Protein AF-A0A9J7KU78-F1 (afdb_monomer_lite)

Sequence (216 aa):
MGDAEQRRSIEFKKCLNEIGKKLTEDQLLSLKFLCSDYIGRKRQEEIKSPLHLFQALEERDKLRYDNTGFLKEILQTEKREDLVKYIEDFESRLHLCTDSNPTQNSGTRLNARGSQRQPPVHQDARWREVFDLVENNLGRNWRQLARKLRLTETDIECISEDHSRKLREQGRQALILWSEKNEDATFQDLVTALRRCQLNDIADQLEKKIASWATQ

Foldseek 3Di:
DVPLQVVLQVLVLVLQVVLQVVDDPVLLVQLLVVCCVVQPPVQSVVPPGSSSVQVSCVVSVNDDSVHCPNVLVSCVVVVPVVSNVSSVVSNVVVPPDDDDDPDDDDDDDDDDDDDPPDDQPCVDPLNVVLLVLCLVQCQQLLLVLLVLLVHDPVNLVVLCVVVVPRSSVSSSVSVSVSSNVDVPDDLVSSLVSCVVSVVPVSSVVSVVSVVVVVVD

Radius of gyration: 22.88 Å; chains: 1; bounding box: 56×41×62 Å

Secondary structure (DSSP, 8-state):
-HHHHHHHHHHHHHHHHHHHHH--HHHHHHHHHHTTTTS-HHHHHH--SHHHHHHHHHTTTSSBTTB-HHHHHHHHHTT-HHHHHHHHHHHHHH-TT--------------------PPPGGGSHHHHHHHHHHHHHHGGGHHHHHHHTT--HHHHHHHHHHTTT-HHHHHHHHHHHHHHH-TT--HHHHHHHHHHTT-HHHHHHHHHHHHHHH--

Structure (mmCIF, N/CA/C/O backbone):
data_AF-A0A9J7KU78-F1
#
_entry.id   AF-A0A9J7KU78-F1
#
loop_
_atom_site.group_PDB
_atom_site.id
_atom_site.type_symbol
_atom_site.label_atom_id
_atom_site.label_alt_id
_atom_site.label_comp_id
_atom_site.label_asym_id
_atom_site.label_entity_id
_atom_site.label_seq_id
_atom_site.pdbx_PDB_ins_code
_atom_site.Cartn_x
_atom_site.Cartn_y
_atom_site.Cartn_z
_atom_site.occupancy
_atom_site.B_iso_or_equiv
_atom_site.auth_seq_id
_atom_site.auth_comp_id
_atom_site.auth_asym_id
_atom_site.auth_atom_id
_atom_site.pdbx_PDB_model_num
ATOM 1 N N . MET A 1 1 ? 4.285 -25.740 5.217 1.00 46.25 1 MET A N 1
ATOM 2 C CA . MET A 1 1 ? 3.946 -24.323 4.942 1.00 46.25 1 MET A CA 1
ATOM 3 C C . MET A 1 1 ? 3.263 -23.624 6.125 1.00 46.25 1 MET A C 1
ATOM 5 O O . MET A 1 1 ? 3.423 -22.419 6.224 1.00 46.25 1 MET A O 1
ATOM 9 N N . GLY A 1 2 ? 2.599 -24.329 7.056 1.00 53.91 2 GLY A N 1
ATOM 10 C CA . GLY A 1 2 ? 1.918 -23.694 8.203 1.00 53.91 2 GLY A CA 1
ATOM 11 C C . GLY A 1 2 ? 2.810 -23.207 9.360 1.00 53.91 2 GLY A C 1
ATOM 12 O O . GLY A 1 2 ? 2.405 -22.323 10.108 1.00 53.91 2 GLY A O 1
ATOM 13 N N . ASP A 1 3 ? 4.038 -23.717 9.509 1.00 58.09 3 ASP A N 1
ATOM 14 C CA . ASP A 1 3 ? 4.851 -23.443 10.710 1.00 58.09 3 ASP A CA 1
ATOM 15 C C . ASP A 1 3 ? 5.360 -21.997 10.806 1.00 58.09 3 ASP A C 1
ATOM 17 O O . ASP A 1 3 ? 5.508 -21.455 11.901 1.00 58.09 3 ASP A O 1
ATOM 21 N N . ALA A 1 4 ? 5.632 -21.353 9.668 1.00 65.50 4 ALA A N 1
ATOM 22 C CA . ALA A 1 4 ? 6.141 -19.982 9.637 1.00 65.50 4 ALA A CA 1
ATOM 23 C C . ALA A 1 4 ? 5.045 -18.958 9.962 1.00 65.50 4 ALA A C 1
ATOM 25 O O . ALA A 1 4 ? 5.279 -18.013 10.712 1.00 65.50 4 ALA A O 1
ATOM 26 N N . GLU A 1 5 ? 3.838 -19.164 9.439 1.00 67.88 5 GLU A N 1
ATOM 27 C CA . GLU A 1 5 ? 2.688 -18.296 9.693 1.00 67.88 5 GLU A CA 1
ATOM 28 C C . GLU A 1 5 ? 2.213 -18.412 11.143 1.00 67.88 5 GLU A C 1
ATOM 30 O O . GLU A 1 5 ? 2.020 -17.398 11.815 1.00 67.88 5 GLU A O 1
ATOM 35 N N . GLN A 1 6 ? 2.170 -19.639 11.676 1.00 73.81 6 GLN A N 1
ATOM 36 C CA . GLN A 1 6 ? 1.843 -19.875 13.078 1.00 73.81 6 GLN A CA 1
ATOM 37 C C . GLN A 1 6 ? 2.856 -19.205 14.020 1.00 73.81 6 GLN A C 1
ATOM 39 O O . GLN A 1 6 ? 2.462 -18.589 15.010 1.00 73.81 6 GLN A O 1
ATOM 44 N N . ARG A 1 7 ? 4.161 -19.260 13.706 1.00 76.81 7 ARG A N 1
ATOM 45 C CA . ARG A 1 7 ? 5.206 -18.565 14.481 1.00 76.81 7 ARG A CA 1
ATOM 46 C C . ARG A 1 7 ? 5.022 -17.047 14.467 1.00 76.81 7 ARG A C 1
ATOM 48 O O . ARG A 1 7 ? 5.121 -16.429 15.524 1.00 76.81 7 ARG A O 1
ATOM 55 N N . ARG A 1 8 ? 4.702 -16.456 13.310 1.00 77.25 8 ARG A N 1
ATOM 56 C CA . ARG A 1 8 ? 4.422 -15.013 13.197 1.00 77.25 8 ARG A CA 1
ATOM 57 C C . ARG A 1 8 ? 3.182 -14.606 13.991 1.00 77.25 8 ARG A C 1
ATOM 59 O O . ARG A 1 8 ? 3.228 -13.614 14.710 1.00 77.25 8 ARG A O 1
ATOM 66 N N . SER A 1 9 ? 2.113 -15.403 13.931 1.00 80.56 9 SER A N 1
ATOM 67 C CA . SER A 1 9 ? 0.901 -15.174 14.727 1.00 80.56 9 SER A CA 1
ATOM 68 C C . SER A 1 9 ? 1.184 -15.234 16.235 1.00 80.56 9 SER A C 1
ATOM 70 O O . SER A 1 9 ? 0.725 -14.374 16.983 1.00 80.56 9 SER A O 1
ATOM 72 N N . ILE A 1 10 ? 1.998 -16.193 16.694 1.00 82.88 10 ILE A N 1
ATOM 73 C CA . ILE A 1 10 ? 2.381 -16.310 18.111 1.00 82.88 10 ILE A CA 1
ATOM 74 C C . ILE A 1 10 ? 3.185 -15.090 18.574 1.00 82.88 10 ILE A C 1
ATOM 76 O O . ILE A 1 10 ? 2.893 -14.536 19.634 1.00 82.88 10 ILE A O 1
ATOM 80 N N . GLU A 1 11 ? 4.178 -14.656 17.797 1.00 82.81 11 GLU A N 1
ATOM 81 C CA . GLU A 1 11 ? 4.970 -13.467 18.128 1.00 82.81 11 GLU A CA 1
ATOM 82 C C . GLU A 1 11 ? 4.100 -12.200 18.142 1.00 82.81 11 GLU A C 1
ATOM 84 O O . GLU A 1 11 ? 4.208 -11.382 19.057 1.00 82.81 11 GLU A O 1
ATOM 89 N N . PHE A 1 12 ? 3.156 -12.073 17.205 1.00 84.06 12 PHE A N 1
ATOM 90 C CA . PHE A 1 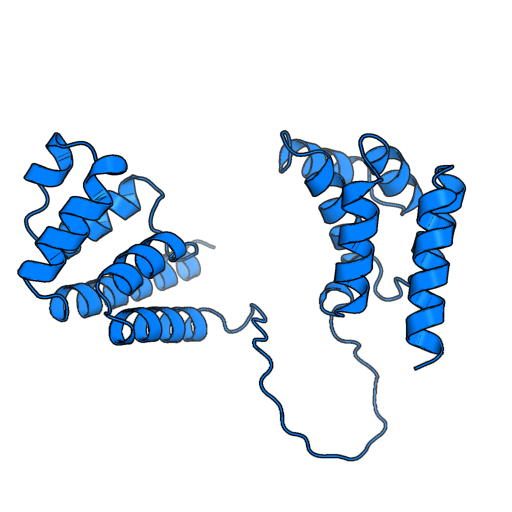12 ? 2.229 -10.942 17.173 1.00 84.06 12 PHE A CA 1
ATOM 91 C C . PHE A 1 12 ? 1.315 -10.923 18.402 1.00 84.06 12 PHE A C 1
ATOM 93 O O . PHE A 1 12 ? 1.150 -9.887 19.045 1.00 84.06 12 PHE A O 1
ATOM 100 N N . LYS A 1 13 ? 0.795 -12.086 18.811 1.00 84.94 13 LYS A N 1
ATOM 101 C CA . LYS A 1 13 ? -0.013 -12.218 20.032 1.00 84.94 13 LYS A CA 1
ATOM 102 C C . LYS A 1 13 ? 0.773 -11.873 21.296 1.00 84.94 13 LYS A C 1
ATOM 104 O O . LYS A 1 13 ? 0.206 -11.272 22.209 1.00 84.94 13 LYS A O 1
ATOM 109 N N . LYS A 1 14 ? 2.073 -12.184 21.352 1.00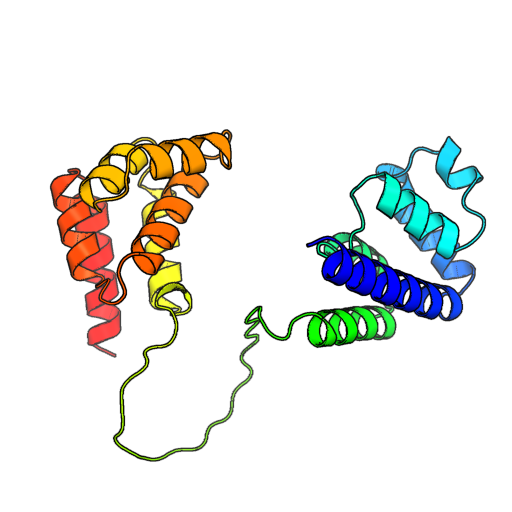 84.94 14 LYS A N 1
ATOM 110 C CA . LYS A 1 14 ? 2.950 -11.714 22.440 1.00 84.94 14 LYS A CA 1
ATOM 111 C C . LYS A 1 14 ? 3.087 -10.192 22.427 1.00 84.94 14 LYS A C 1
ATOM 113 O O . LYS A 1 14 ? 2.946 -9.577 23.479 1.00 84.94 14 LYS A O 1
ATOM 118 N N . CYS A 1 15 ? 3.298 -9.587 21.258 1.00 85.44 15 CYS A N 1
ATOM 119 C CA . CYS A 1 15 ? 3.384 -8.133 21.112 1.00 85.44 15 CYS A CA 1
ATOM 120 C C . CYS A 1 15 ? 2.104 -7.436 21.605 1.00 85.44 15 CYS A C 1
ATOM 122 O O . CYS A 1 15 ? 2.168 -6.547 22.454 1.00 85.44 15 CYS A O 1
ATOM 124 N N . LEU A 1 16 ? 0.930 -7.914 21.177 1.00 85.25 16 LEU A N 1
ATOM 125 C CA . LEU A 1 16 ? -0.368 -7.418 21.649 1.00 85.25 16 LEU A CA 1
ATOM 126 C C . LEU A 1 16 ? -0.537 -7.552 23.166 1.00 85.25 16 LEU A C 1
ATOM 128 O O . LEU A 1 16 ? -1.133 -6.683 23.800 1.00 85.25 16 LEU A O 1
ATOM 132 N N . ASN A 1 17 ? -0.002 -8.618 23.762 1.00 86.31 17 ASN A N 1
ATOM 133 C CA . ASN A 1 17 ? -0.046 -8.803 25.207 1.00 86.31 17 ASN A CA 1
ATOM 134 C C . ASN A 1 17 ? 0.783 -7.752 25.950 1.00 86.31 17 ASN A C 1
ATOM 136 O O . ASN A 1 17 ? 0.293 -7.144 26.901 1.00 86.31 17 ASN A O 1
ATOM 140 N N . GLU A 1 18 ? 1.993 -7.472 25.472 1.00 86.12 18 GLU A N 1
ATOM 141 C CA . GLU A 1 18 ? 2.851 -6.430 26.039 1.00 86.12 18 GLU A CA 1
ATOM 142 C C . GLU A 1 18 ? 2.242 -5.029 25.881 1.00 86.12 18 GLU A C 1
ATOM 144 O O . GLU A 1 18 ? 2.278 -4.227 26.814 1.00 86.12 18 GLU A O 1
ATOM 149 N N . ILE A 1 19 ? 1.598 -4.751 24.746 1.00 85.12 19 ILE A N 1
ATOM 150 C CA . ILE A 1 19 ? 0.843 -3.509 24.522 1.00 85.12 19 ILE A CA 1
ATOM 151 C C . ILE A 1 19 ? -0.335 -3.420 25.497 1.00 85.12 19 ILE A C 1
ATOM 153 O O . ILE A 1 19 ? -0.532 -2.391 26.141 1.00 85.12 19 ILE A O 1
ATOM 157 N N . GLY A 1 20 ? -1.080 -4.515 25.663 1.00 84.31 20 GLY A N 1
ATOM 158 C CA . GLY A 1 20 ? -2.195 -4.613 26.601 1.00 84.31 20 GLY A CA 1
ATOM 159 C C . GLY A 1 20 ? -1.793 -4.357 28.052 1.00 84.31 20 GLY A C 1
ATOM 160 O O . GLY A 1 20 ? -2.539 -3.706 28.772 1.00 84.31 20 GLY A O 1
ATOM 161 N N . LYS A 1 21 ? -0.603 -4.807 28.472 1.00 85.50 21 LYS A N 1
ATOM 162 C CA . LYS A 1 21 ? -0.050 -4.522 29.810 1.00 85.50 21 LYS A CA 1
ATOM 163 C C . LYS A 1 21 ? 0.361 -3.067 29.991 1.00 85.50 21 LYS A C 1
ATOM 165 O O . LYS A 1 21 ? 0.338 -2.560 31.107 1.00 85.50 21 LYS A O 1
ATOM 170 N N . LYS A 1 22 ? 0.797 -2.414 28.914 1.00 84.12 22 LYS A N 1
ATOM 171 C CA . LYS A 1 22 ? 1.188 -1.006 28.957 1.00 84.12 22 LYS A CA 1
ATOM 172 C C . LYS A 1 22 ? -0.030 -0.086 28.945 1.00 84.12 22 LYS A C 1
ATOM 174 O O . LYS A 1 22 ? 0.049 0.997 29.522 1.00 84.12 22 LYS A O 1
ATOM 179 N N . LEU A 1 23 ? -1.124 -0.474 28.292 1.00 84.12 23 LEU A N 1
ATOM 180 C CA . LEU A 1 23 ? -2.366 0.301 28.237 1.00 84.12 23 LEU A CA 1
ATOM 181 C C . LEU A 1 23 ? -2.971 0.494 29.634 1.00 84.12 23 LEU A C 1
ATOM 183 O O . LEU A 1 23 ? -3.076 -0.445 30.418 1.00 84.12 23 LEU A O 1
ATOM 187 N N . THR A 1 24 ? -3.377 1.727 29.933 1.00 82.25 24 THR A N 1
ATOM 188 C CA . THR A 1 24 ? -4.112 2.060 31.163 1.00 82.25 24 THR A CA 1
ATOM 189 C C . THR A 1 24 ? -5.618 1.880 30.965 1.00 82.25 24 THR A C 1
ATOM 191 O O . THR A 1 24 ? -6.105 1.852 29.834 1.00 82.25 24 THR A O 1
ATOM 194 N N . GLU A 1 25 ? -6.376 1.775 32.059 1.00 80.88 25 GLU A N 1
ATOM 195 C CA . GLU A 1 25 ? -7.838 1.619 32.005 1.00 80.88 25 GLU A CA 1
ATOM 196 C C . GLU A 1 25 ? -8.532 2.778 31.274 1.00 80.88 25 GLU A C 1
ATOM 198 O O . GLU A 1 25 ? -9.412 2.532 30.452 1.00 80.88 25 GLU A O 1
ATOM 203 N N . ASP A 1 26 ? -8.088 4.022 31.481 1.00 81.94 26 ASP A N 1
ATOM 204 C CA . ASP A 1 26 ? -8.632 5.187 30.768 1.00 81.94 26 ASP A CA 1
ATOM 205 C C . ASP A 1 26 ? -8.476 5.060 29.250 1.00 81.94 26 ASP A C 1
ATOM 207 O O . ASP A 1 26 ? -9.396 5.336 28.486 1.00 81.94 26 ASP A O 1
ATOM 211 N N . GLN A 1 27 ? -7.326 4.563 28.801 1.00 80.88 27 GLN A N 1
ATOM 212 C CA . GLN A 1 27 ? -7.062 4.383 27.378 1.00 80.88 27 GLN A CA 1
ATOM 213 C C . GLN A 1 27 ? -7.827 3.211 26.801 1.00 80.88 27 GLN A C 1
ATOM 215 O O . GLN A 1 27 ? -8.244 3.254 25.651 1.00 80.88 27 GLN A O 1
ATOM 220 N N . LEU A 1 28 ? -8.059 2.165 27.593 1.00 82.69 28 LEU A N 1
ATOM 221 C CA . LEU A 1 28 ? -8.967 1.103 27.193 1.00 82.69 28 LEU A CA 1
ATOM 222 C C . LEU A 1 28 ? -10.377 1.654 26.956 1.00 82.69 28 LEU A C 1
ATOM 224 O O . LEU A 1 28 ? -11.020 1.244 25.992 1.00 82.69 28 LEU A O 1
ATOM 228 N N . LEU A 1 29 ? -10.858 2.572 27.799 1.00 82.31 29 LEU A N 1
ATOM 229 C CA . LEU A 1 29 ? -12.165 3.209 27.618 1.00 82.31 29 LEU A CA 1
ATOM 230 C C . LEU A 1 29 ? -12.206 4.057 26.347 1.00 82.31 29 LEU A C 1
ATOM 232 O O . LEU A 1 29 ? -13.157 3.927 25.573 1.00 82.31 29 LEU A O 1
ATOM 236 N N . SER A 1 30 ? -11.172 4.853 26.086 1.00 83.56 30 SER A N 1
ATOM 237 C CA . SER A 1 30 ? -11.085 5.634 24.853 1.00 83.56 30 SER A CA 1
ATOM 238 C C . SER A 1 30 ? -10.979 4.746 23.611 1.00 83.56 30 SER A C 1
ATOM 240 O O . SER A 1 30 ? -11.731 4.927 22.657 1.00 83.56 30 SER A O 1
ATOM 242 N N . LEU A 1 31 ? -10.133 3.710 23.634 1.00 82.19 31 LEU A N 1
ATOM 243 C CA . LEU A 1 31 ? -10.020 2.732 22.548 1.00 82.19 31 LEU A CA 1
ATOM 244 C C . LEU A 1 31 ? -11.342 2.001 22.319 1.00 82.19 31 LEU A C 1
ATOM 246 O O . LEU A 1 31 ? -11.744 1.778 21.179 1.00 82.19 31 LEU A O 1
ATOM 250 N N . LYS A 1 32 ? -12.050 1.651 23.394 1.00 81.44 32 LYS A N 1
ATOM 251 C CA . LYS A 1 32 ? -13.391 1.071 23.329 1.00 81.44 32 LYS A CA 1
ATOM 252 C C . LYS A 1 32 ? -14.370 2.057 22.695 1.00 81.44 32 LYS A C 1
ATOM 254 O O . LYS A 1 32 ? -15.159 1.648 21.854 1.00 81.44 32 LYS A O 1
ATOM 259 N N . PHE A 1 33 ? -14.293 3.345 23.008 1.00 80.94 33 PHE A N 1
ATOM 260 C CA . PHE A 1 33 ? -15.124 4.357 22.361 1.00 80.94 33 PHE A CA 1
ATOM 261 C C . PHE A 1 33 ? -14.815 4.492 20.862 1.00 80.94 33 PHE A C 1
ATOM 263 O O . PHE A 1 33 ? -15.730 4.418 20.046 1.00 80.94 33 PHE A O 1
ATOM 270 N N . LEU A 1 34 ? -13.539 4.572 20.480 1.00 79.56 34 LEU A N 1
ATOM 271 C CA . LEU A 1 34 ? -13.103 4.628 19.077 1.00 79.56 34 LEU A CA 1
ATOM 272 C C . LEU A 1 34 ? -13.499 3.369 18.298 1.00 79.56 34 LEU A C 1
ATOM 274 O O . LEU A 1 34 ? -13.872 3.423 17.129 1.00 79.56 34 LEU A O 1
ATOM 278 N N . CYS A 1 35 ? -13.481 2.217 18.965 1.00 76.00 35 CYS A N 1
ATOM 279 C CA . CYS A 1 35 ? -13.924 0.967 18.377 1.00 76.00 35 CYS A CA 1
ATOM 280 C C . CYS A 1 35 ? -15.453 0.824 18.339 1.00 76.00 35 CYS A C 1
ATOM 282 O O . CYS A 1 35 ? -15.911 -0.201 17.851 1.00 76.00 35 CYS A O 1
ATOM 284 N N . SER A 1 36 ? -16.257 1.773 18.837 1.00 75.44 36 SER A N 1
ATOM 285 C CA . SER A 1 36 ? -17.725 1.624 18.907 1.00 75.44 36 SER A CA 1
ATOM 286 C C . SER A 1 36 ? -18.424 1.659 17.552 1.00 75.44 36 SER A C 1
ATOM 288 O O . SER A 1 36 ? -19.422 0.959 17.361 1.00 75.44 36 SER A O 1
ATOM 290 N N . ASP A 1 37 ? -17.843 2.362 16.581 1.00 73.25 37 ASP A N 1
ATOM 291 C CA . ASP A 1 37 ? -18.329 2.372 15.199 1.00 73.25 37 ASP A CA 1
ATOM 292 C C . ASP A 1 37 ? -18.009 1.061 14.459 1.00 73.25 37 ASP A C 1
ATOM 294 O O . ASP A 1 37 ? -18.710 0.668 13.525 1.00 73.25 37 ASP A O 1
ATOM 298 N N . TYR A 1 38 ? -16.977 0.337 14.904 1.00 69.38 38 TYR A N 1
ATOM 299 C CA . TYR A 1 38 ? -16.473 -0.872 14.243 1.00 69.38 38 TYR A CA 1
ATOM 300 C C . TYR A 1 38 ? -16.862 -2.170 14.957 1.00 69.38 38 TYR A C 1
ATOM 302 O O . TYR A 1 38 ? -17.074 -3.205 14.318 1.00 69.38 38 TYR A O 1
ATOM 310 N N . ILE A 1 39 ? -16.961 -2.136 16.285 1.00 72.62 39 ILE A N 1
ATOM 311 C CA . ILE A 1 39 ? -17.327 -3.232 17.176 1.00 72.62 39 ILE A CA 1
ATOM 312 C C . ILE A 1 39 ? -18.711 -2.913 17.731 1.00 72.62 39 ILE A C 1
ATOM 314 O O . ILE A 1 39 ? -18.893 -1.985 18.507 1.00 72.62 39 ILE A O 1
ATOM 318 N N . GLY A 1 40 ? -19.706 -3.713 17.349 1.00 72.25 40 GLY A N 1
ATOM 319 C CA . GLY A 1 40 ? -21.081 -3.499 17.801 1.00 72.25 40 GLY A CA 1
ATOM 320 C C . GLY A 1 40 ? -21.199 -3.582 19.329 1.00 72.25 40 GLY A C 1
ATOM 321 O O . GLY A 1 40 ? -20.532 -4.413 19.950 1.00 72.25 40 GLY A O 1
ATOM 322 N N . ARG A 1 41 ? -22.089 -2.769 19.918 1.00 70.44 41 ARG A N 1
ATOM 323 C CA . ARG A 1 41 ? -22.242 -2.572 21.379 1.00 70.44 41 ARG A CA 1
ATOM 324 C C . ARG A 1 41 ? -22.208 -3.861 22.212 1.00 70.44 41 ARG A C 1
ATOM 326 O O . ARG A 1 41 ? -21.506 -3.903 23.213 1.00 70.44 41 ARG A O 1
ATOM 333 N N . LYS A 1 42 ? -22.865 -4.935 21.750 1.00 74.06 42 LYS A N 1
ATOM 334 C CA . LYS A 1 42 ? -22.865 -6.254 22.420 1.00 74.06 42 LYS A CA 1
ATOM 335 C C . LYS A 1 42 ? -21.457 -6.804 22.680 1.00 74.06 42 LYS A C 1
ATOM 337 O O . LYS A 1 42 ? -21.165 -7.260 23.774 1.00 74.06 42 LYS A O 1
ATOM 342 N N . ARG A 1 43 ? -20.568 -6.731 21.687 1.00 72.00 43 ARG A N 1
ATOM 343 C CA . ARG A 1 43 ? -19.184 -7.210 21.827 1.00 72.00 43 ARG A CA 1
ATOM 344 C C . ARG A 1 43 ? -18.328 -6.273 22.662 1.00 72.00 43 ARG A C 1
ATOM 346 O O . ARG A 1 43 ? -17.416 -6.723 23.339 1.00 72.00 43 ARG A O 1
ATOM 353 N N . GLN A 1 44 ? -18.619 -4.977 22.637 1.00 73.56 44 GLN A N 1
ATOM 354 C CA . GLN A 1 44 ? -17.908 -4.019 23.478 1.00 73.56 44 GLN A CA 1
ATOM 355 C C . GLN A 1 44 ? -18.195 -4.231 24.957 1.00 73.56 44 GLN A C 1
ATOM 357 O O . GLN A 1 44 ? -17.288 -4.102 25.773 1.00 73.56 44 GLN A O 1
ATOM 362 N N . GLU A 1 45 ? -19.425 -4.583 25.318 1.00 75.88 45 GLU A N 1
ATOM 363 C CA . GLU A 1 45 ? -19.784 -4.919 26.700 1.00 75.88 45 GLU A CA 1
ATOM 364 C C . GLU A 1 45 ? -19.011 -6.144 27.220 1.00 75.88 45 GLU A C 1
ATOM 366 O O . GLU A 1 45 ? -18.617 -6.170 28.386 1.00 75.88 45 GLU A O 1
ATOM 371 N N . GLU A 1 46 ? -18.697 -7.106 26.348 1.00 77.25 46 GLU A N 1
ATOM 372 C CA . GLU A 1 46 ? -17.870 -8.281 26.670 1.00 77.25 46 GLU A CA 1
ATOM 373 C C . GLU A 1 46 ? -16.366 -7.953 26.791 1.00 77.25 46 GLU A C 1
ATOM 375 O O . GLU A 1 46 ? -15.610 -8.656 27.474 1.00 77.25 46 GLU A O 1
ATOM 380 N N . ILE A 1 47 ? -15.918 -6.851 26.181 1.00 78.69 47 ILE A N 1
ATOM 381 C CA . ILE A 1 47 ? -14.534 -6.378 26.261 1.00 78.69 47 ILE A CA 1
ATOM 382 C C . ILE A 1 47 ? -14.299 -5.703 27.621 1.00 78.69 47 ILE A C 1
ATOM 384 O O . ILE A 1 47 ? -14.640 -4.534 27.841 1.00 78.69 47 ILE A O 1
ATOM 388 N N . LYS A 1 48 ? -13.686 -6.475 28.527 1.00 76.81 48 LYS A N 1
ATOM 389 C CA . LYS A 1 48 ? -13.253 -6.068 29.878 1.00 76.81 48 LYS A CA 1
ATOM 390 C C . LYS A 1 48 ? -11.739 -5.874 30.011 1.00 76.81 48 LYS A C 1
ATOM 392 O O . LYS A 1 48 ? -11.271 -5.428 31.048 1.00 76.81 48 LYS A O 1
ATOM 397 N N . SER A 1 49 ? -10.974 -6.243 28.987 1.00 82.25 49 SER A N 1
ATOM 398 C CA . SER A 1 49 ? -9.511 -6.190 28.979 1.00 82.25 49 SER A CA 1
ATOM 399 C C . SER A 1 49 ? -9.020 -5.717 27.608 1.00 82.25 49 SER A C 1
ATOM 401 O O . SER A 1 49 ? -9.672 -6.044 26.609 1.00 82.25 49 SER A O 1
ATOM 403 N N . PRO A 1 50 ? -7.869 -5.020 27.513 1.00 81.38 50 PRO A N 1
ATOM 404 C CA . PRO A 1 50 ? -7.266 -4.660 26.228 1.00 81.38 50 PRO A CA 1
ATOM 405 C C . PRO A 1 50 ? -7.031 -5.879 25.330 1.00 81.38 50 PRO A C 1
ATOM 407 O O . PRO A 1 50 ? -7.205 -5.812 24.119 1.00 81.38 50 PRO A O 1
ATOM 410 N N . LEU A 1 51 ? -6.740 -7.035 25.931 1.00 83.19 51 LEU A N 1
ATOM 411 C CA . LEU A 1 51 ? -6.596 -8.300 25.212 1.00 83.19 51 LEU A CA 1
ATOM 412 C C . LEU A 1 51 ? -7.890 -8.726 24.512 1.00 83.19 51 LEU A C 1
ATOM 414 O O . LEU A 1 51 ? -7.859 -9.124 23.352 1.00 83.19 51 LEU A O 1
ATOM 418 N N . HIS A 1 52 ? -9.033 -8.606 25.196 1.00 83.38 52 HIS A N 1
ATOM 419 C CA . HIS A 1 52 ? -10.333 -8.922 24.601 1.00 83.38 52 HIS A CA 1
ATOM 420 C C . HIS A 1 52 ? -10.672 -7.958 23.462 1.00 83.38 52 HIS A C 1
ATOM 422 O O . HIS A 1 52 ? -11.305 -8.369 22.493 1.00 83.38 52 HIS A O 1
ATOM 428 N N . LEU A 1 53 ? -10.235 -6.695 23.555 1.00 83.75 53 LEU A N 1
ATOM 429 C CA . LEU A 1 53 ? -10.392 -5.732 22.467 1.00 83.75 53 LEU A CA 1
ATOM 430 C C . LEU A 1 53 ? -9.623 -6.200 21.229 1.00 83.75 53 LEU A C 1
ATOM 432 O O . LEU A 1 53 ? -10.203 -6.293 20.150 1.00 83.75 53 LEU A O 1
ATOM 436 N N . PHE A 1 54 ? -8.343 -6.539 21.389 1.00 84.25 54 PHE A N 1
ATOM 437 C CA . PHE A 1 54 ? -7.511 -7.003 20.280 1.00 84.25 54 PHE A CA 1
ATOM 438 C C . PHE A 1 54 ? -8.029 -8.303 19.675 1.00 84.25 54 PHE A C 1
ATOM 440 O O . PHE A 1 54 ? -8.094 -8.418 18.457 1.00 84.25 54 PHE A O 1
ATOM 447 N N . GLN A 1 55 ? -8.479 -9.244 20.504 1.00 81.69 55 GLN A N 1
ATOM 448 C CA . GLN A 1 55 ? -9.091 -10.477 20.023 1.00 81.69 55 GLN A CA 1
ATOM 449 C C . GLN A 1 55 ? -10.380 -10.203 19.232 1.00 81.69 55 GLN A C 1
ATOM 451 O O . GLN A 1 55 ? -10.587 -10.778 18.169 1.00 81.69 55 GLN A O 1
ATOM 456 N N . ALA A 1 56 ? -11.230 -9.282 19.695 1.00 82.44 56 ALA A N 1
ATOM 457 C CA . ALA A 1 56 ? -12.434 -8.900 18.961 1.00 82.44 56 ALA A CA 1
ATOM 458 C C . ALA A 1 56 ? -12.118 -8.221 17.618 1.00 82.44 56 ALA A C 1
ATOM 460 O O . ALA A 1 56 ? -12.882 -8.382 16.667 1.00 82.44 56 ALA A O 1
ATOM 461 N N . LEU A 1 57 ? -11.014 -7.473 17.532 1.00 82.81 57 LEU A N 1
ATOM 462 C CA . LEU A 1 57 ? -10.531 -6.893 16.278 1.00 82.81 57 LEU A CA 1
ATOM 463 C C . LEU A 1 57 ? -9.921 -7.953 15.346 1.00 82.81 57 LEU A C 1
ATOM 465 O O . LEU A 1 57 ? -10.122 -7.863 14.134 1.00 82.81 57 LEU A O 1
ATOM 469 N N . GLU A 1 58 ? -9.237 -8.961 15.901 1.00 80.00 58 GLU A N 1
ATOM 470 C CA . GLU A 1 58 ? -8.698 -10.113 15.160 1.00 80.00 58 GLU A CA 1
ATOM 471 C C . GLU A 1 58 ? -9.834 -10.927 14.531 1.00 80.00 58 GLU A C 1
ATOM 473 O O . GLU A 1 58 ? -9.838 -11.171 13.329 1.00 80.00 58 GLU A O 1
ATOM 478 N N . GLU A 1 59 ? -10.883 -11.231 15.297 1.00 79.75 59 GLU A N 1
ATOM 479 C CA . GLU A 1 59 ? -12.062 -11.959 14.805 1.00 79.75 59 GLU A CA 1
ATOM 480 C C . GLU A 1 59 ? -12.886 -11.182 13.759 1.00 79.75 59 GLU A C 1
ATOM 482 O O . GLU A 1 59 ? -13.709 -11.763 13.053 1.00 79.75 59 GLU A O 1
ATOM 487 N N . ARG A 1 60 ? -12.694 -9.862 13.664 1.00 74.12 60 ARG A N 1
ATOM 488 C CA . ARG A 1 60 ? -13.361 -8.976 12.694 1.00 74.12 60 ARG A CA 1
ATOM 489 C C . ARG A 1 60 ? -12.510 -8.706 11.448 1.00 74.12 60 ARG A C 1
ATOM 491 O O . ARG A 1 60 ? -12.921 -7.877 10.637 1.00 74.12 60 ARG A O 1
ATOM 498 N N . ASP A 1 61 ? -11.334 -9.326 11.321 1.00 71.19 61 ASP A N 1
ATOM 499 C CA . ASP A 1 61 ? -10.345 -9.043 10.268 1.00 71.19 61 ASP A CA 1
ATOM 500 C C . ASP A 1 61 ? -9.899 -7.578 10.189 1.00 71.19 61 ASP A C 1
ATOM 502 O O . ASP A 1 61 ? -9.410 -7.096 9.166 1.00 71.19 61 ASP A O 1
ATOM 506 N N . LYS A 1 62 ? -10.052 -6.846 11.295 1.00 73.50 62 LYS A N 1
ATOM 507 C CA . LYS A 1 62 ? -9.555 -5.473 11.434 1.00 73.50 62 LYS A CA 1
ATOM 508 C C . LYS A 1 62 ? -8.162 -5.419 12.039 1.00 73.50 62 LYS A C 1
ATOM 510 O O . LYS A 1 62 ? -7.515 -4.381 11.958 1.00 73.50 62 LYS A O 1
ATOM 515 N N . LEU A 1 63 ? -7.713 -6.524 12.622 1.00 78.38 63 LEU A N 1
ATOM 516 C CA . LEU A 1 63 ? -6.393 -6.664 13.201 1.00 78.38 63 LEU A CA 1
ATOM 517 C C . LEU A 1 63 ? -5.789 -7.998 12.783 1.00 78.38 63 LEU A C 1
ATOM 519 O O . LEU A 1 63 ? -6.314 -9.050 13.130 1.00 78.38 63 LEU A O 1
ATOM 523 N N . ARG A 1 64 ? -4.665 -7.966 12.077 1.00 72.56 64 ARG A N 1
ATOM 524 C CA . ARG A 1 64 ? -3.875 -9.165 11.778 1.00 72.56 64 ARG A CA 1
ATOM 525 C C . ARG A 1 64 ? -2.387 -8.854 11.848 1.00 72.56 64 ARG A C 1
ATOM 527 O O . ARG A 1 64 ? -1.988 -7.694 11.907 1.00 72.56 64 ARG A O 1
ATOM 534 N N . TYR A 1 65 ? -1.571 -9.905 11.821 1.00 72.75 65 TYR A N 1
ATOM 535 C CA . TYR A 1 65 ? -0.112 -9.783 11.807 1.00 72.75 65 TYR A CA 1
ATOM 536 C C . TYR A 1 65 ? 0.417 -9.057 10.556 1.00 72.75 65 TYR A C 1
ATOM 538 O O . TYR A 1 65 ? 1.509 -8.504 10.597 1.00 72.75 65 TYR A O 1
ATOM 546 N N . ASP A 1 66 ? -0.332 -9.083 9.452 1.00 68.62 66 ASP A N 1
ATOM 547 C CA . ASP A 1 66 ? -0.043 -8.412 8.179 1.00 68.62 66 ASP A CA 1
ATOM 548 C C . ASP A 1 66 ? -0.759 -7.059 8.042 1.00 68.62 66 ASP A C 1
ATOM 550 O O . ASP A 1 66 ? -0.459 -6.281 7.140 1.00 68.62 66 ASP A O 1
ATOM 554 N N . ASN A 1 67 ? -1.693 -6.757 8.948 1.00 73.25 67 ASN A N 1
ATOM 555 C CA . ASN A 1 67 ? -2.458 -5.522 8.941 1.00 73.25 67 ASN A CA 1
ATOM 556 C C . ASN A 1 67 ? -2.681 -5.000 10.366 1.00 73.25 67 ASN A C 1
ATOM 558 O O . ASN A 1 67 ? -3.703 -5.267 11.008 1.00 73.25 67 ASN A O 1
ATOM 562 N N . THR A 1 68 ? -1.718 -4.207 10.840 1.00 80.62 68 THR A N 1
ATOM 563 C CA . THR A 1 68 ? -1.803 -3.480 12.116 1.00 80.62 68 THR A CA 1
ATOM 564 C C . THR A 1 68 ? -2.223 -2.017 11.938 1.00 80.62 68 THR A C 1
ATOM 566 O O . THR A 1 68 ? -2.278 -1.274 12.918 1.00 80.62 68 THR A O 1
ATOM 569 N N . GLY A 1 69 ? -2.535 -1.581 10.710 1.00 79.12 69 GLY A N 1
ATOM 570 C CA . GLY A 1 69 ? -2.809 -0.173 10.396 1.00 79.12 69 GLY A CA 1
ATOM 571 C C . GLY A 1 69 ? -3.912 0.423 11.270 1.00 79.12 69 GLY A C 1
ATOM 572 O O . GLY A 1 69 ? -3.737 1.496 11.839 1.00 79.12 69 GLY A O 1
ATOM 573 N N . PHE A 1 70 ? -4.989 -0.337 11.477 1.00 82.50 70 PHE A N 1
ATOM 574 C CA . PHE A 1 70 ? -6.088 0.069 12.351 1.00 82.50 70 PHE A CA 1
ATOM 575 C C . PHE A 1 70 ? -5.656 0.218 13.819 1.00 82.50 70 PHE A C 1
ATOM 577 O O . PHE A 1 70 ? -6.039 1.175 14.486 1.00 82.50 70 PHE A O 1
ATOM 584 N N . LEU A 1 71 ? -4.819 -0.696 14.326 1.00 83.38 71 LEU A N 1
ATOM 585 C CA . LEU A 1 71 ? -4.288 -0.608 15.690 1.00 83.38 71 LEU A CA 1
ATOM 586 C C . LEU A 1 71 ? -3.377 0.608 15.865 1.00 83.38 71 LEU A C 1
ATOM 588 O O . LEU A 1 71 ? -3.425 1.268 16.900 1.00 83.38 71 LEU A O 1
ATOM 592 N N . LYS A 1 72 ? -2.566 0.925 14.853 1.00 83.12 72 LYS A N 1
ATOM 593 C CA . LYS A 1 72 ? -1.717 2.119 14.869 1.00 83.12 72 LYS A CA 1
ATOM 594 C C . LYS A 1 72 ? -2.558 3.392 14.902 1.00 83.12 72 LYS A C 1
ATOM 596 O O . LYS A 1 72 ? -2.272 4.259 15.717 1.00 83.12 72 LYS A O 1
ATOM 601 N N . GLU A 1 73 ? -3.624 3.475 14.113 1.00 82.81 73 GLU A N 1
ATOM 602 C CA . GLU A 1 73 ? -4.526 4.635 14.082 1.00 82.81 73 GLU A CA 1
ATOM 603 C C . GLU A 1 73 ? -5.204 4.891 15.442 1.00 82.81 73 GLU A C 1
ATOM 605 O O . GLU A 1 73 ? -5.177 6.012 15.965 1.00 82.81 73 GLU A O 1
ATOM 610 N N . ILE A 1 74 ? -5.742 3.844 16.078 1.00 82.12 74 ILE A N 1
ATOM 611 C CA . ILE A 1 74 ? -6.377 3.989 17.398 1.00 82.12 74 ILE A CA 1
ATOM 612 C C . ILE A 1 74 ? -5.350 4.314 18.498 1.00 82.12 74 ILE A C 1
ATOM 614 O O . ILE A 1 74 ? -5.639 5.114 19.384 1.00 82.12 74 ILE A O 1
ATOM 618 N N . LEU A 1 75 ? -4.125 3.773 18.429 1.00 83.19 75 LEU A N 1
ATOM 619 C CA . LEU A 1 75 ? -3.058 4.084 19.393 1.00 83.19 75 LEU A CA 1
ATOM 620 C C . LEU A 1 75 ? -2.456 5.484 19.198 1.00 83.19 75 LEU A C 1
ATOM 622 O O . LEU A 1 75 ? -2.098 6.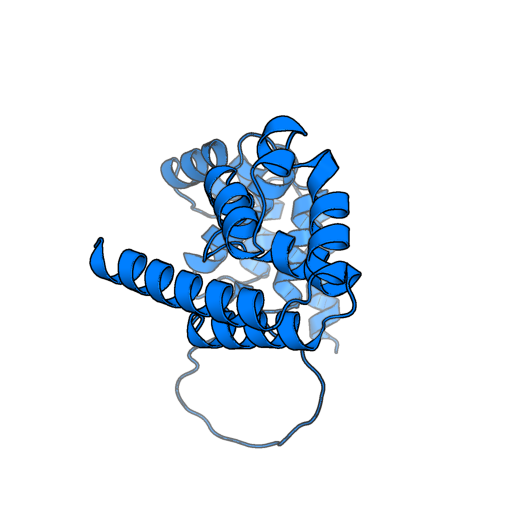138 20.180 1.00 83.19 75 LEU A O 1
ATOM 626 N N . GLN A 1 76 ? -2.369 5.962 17.953 1.00 81.25 76 GLN A N 1
ATOM 627 C CA . GLN A 1 76 ? -1.984 7.339 17.632 1.00 81.25 76 GLN A CA 1
ATOM 628 C C . GLN A 1 76 ? -3.006 8.334 18.188 1.00 81.25 76 GLN A C 1
ATOM 630 O O . GLN A 1 76 ? -2.622 9.366 18.738 1.00 81.25 76 GLN A O 1
ATOM 635 N N . THR A 1 77 ? -4.296 7.997 18.117 1.00 79.12 77 THR A N 1
ATOM 636 C CA . THR A 1 77 ? -5.377 8.824 18.677 1.00 79.12 77 THR A CA 1
ATOM 637 C C . THR A 1 77 ? -5.249 8.975 20.198 1.00 79.12 77 THR A C 1
ATOM 639 O O . THR A 1 77 ? -5.393 10.077 20.724 1.00 79.12 77 THR A O 1
ATOM 642 N N . GLU A 1 78 ? -4.844 7.910 20.897 1.00 77.81 78 GLU A N 1
ATOM 643 C CA . GLU A 1 78 ? -4.553 7.925 22.341 1.00 77.81 78 GLU A CA 1
ATOM 644 C C . GLU A 1 78 ? -3.214 8.584 22.718 1.00 77.81 78 GLU A C 1
ATOM 646 O O . GLU A 1 78 ? -2.798 8.536 23.881 1.00 77.81 78 GLU A O 1
ATOM 651 N N . LYS A 1 79 ? -2.512 9.189 21.749 1.00 70.38 79 LYS A N 1
ATOM 652 C CA . LYS A 1 79 ? -1.183 9.809 21.905 1.00 70.38 79 LYS A CA 1
ATOM 653 C C . LYS A 1 79 ? -0.113 8.862 22.460 1.00 70.38 79 LYS A C 1
ATOM 655 O O . LYS A 1 79 ? 0.874 9.306 23.047 1.00 70.38 79 LYS A O 1
ATOM 660 N N . ARG A 1 80 ? -0.278 7.552 22.265 1.00 71.38 80 ARG A N 1
ATOM 661 C CA . ARG A 1 80 ? 0.687 6.523 22.678 1.00 71.38 80 ARG A CA 1
ATOM 662 C C . ARG A 1 80 ? 1.594 6.133 21.524 1.00 71.38 80 ARG A C 1
ATOM 664 O O . ARG A 1 80 ? 1.610 4.996 21.052 1.00 71.38 80 ARG A O 1
ATOM 671 N N . GLU A 1 81 ? 2.374 7.109 21.073 1.00 74.69 81 GLU A N 1
ATOM 672 C CA . GLU A 1 81 ? 3.396 6.903 20.044 1.00 74.69 81 GLU A CA 1
ATOM 673 C C . GLU A 1 81 ? 4.456 5.877 20.473 1.00 74.69 81 GLU A C 1
ATOM 675 O O . GLU A 1 81 ? 5.075 5.236 19.631 1.00 74.69 81 GLU A O 1
ATOM 680 N N . ASP A 1 82 ? 4.651 5.681 21.779 1.00 81.50 82 ASP A N 1
ATOM 681 C CA . ASP A 1 82 ? 5.519 4.647 22.343 1.00 81.50 82 ASP A CA 1
ATOM 682 C C . ASP A 1 82 ? 5.044 3.230 21.987 1.00 81.50 82 ASP A C 1
ATOM 684 O O . ASP A 1 82 ? 5.859 2.371 21.645 1.00 81.50 82 ASP A O 1
ATOM 688 N N . LEU A 1 83 ? 3.730 2.988 22.021 1.00 82.62 83 LEU A N 1
ATOM 689 C CA . LEU A 1 83 ? 3.132 1.706 21.639 1.00 82.62 83 LEU A CA 1
ATOM 690 C C . LEU A 1 83 ? 3.099 1.527 20.125 1.00 82.62 83 LEU A C 1
ATOM 692 O O . LEU A 1 83 ? 3.348 0.426 19.642 1.00 82.62 83 LEU A O 1
ATOM 696 N N . VAL A 1 84 ? 2.856 2.606 19.379 1.00 82.50 84 VAL A N 1
ATOM 697 C CA . VAL A 1 84 ? 2.932 2.598 17.910 1.00 82.50 84 VAL A CA 1
ATOM 698 C C . VAL A 1 84 ? 4.343 2.225 17.460 1.00 82.50 84 VAL A C 1
ATOM 700 O O . VAL A 1 84 ? 4.497 1.281 16.693 1.00 82.50 84 VAL A O 1
ATOM 703 N N . LYS A 1 85 ? 5.377 2.867 18.019 1.00 82.06 85 LYS A N 1
ATOM 704 C CA . LYS A 1 85 ? 6.784 2.523 17.753 1.00 82.06 85 LYS A CA 1
ATOM 705 C C . LYS A 1 85 ? 7.114 1.087 18.139 1.00 82.06 85 LYS A C 1
ATOM 707 O O . LYS A 1 85 ? 7.898 0.438 17.460 1.00 82.06 85 LYS A O 1
ATOM 712 N N . TYR A 1 86 ? 6.522 0.571 19.218 1.00 84.38 86 TYR A N 1
ATOM 713 C CA . TYR A 1 86 ? 6.706 -0.825 19.613 1.00 84.38 86 TYR A CA 1
ATOM 714 C C . TYR A 1 86 ? 6.116 -1.797 18.580 1.00 84.38 86 TYR A C 1
ATOM 716 O O . TYR A 1 86 ? 6.738 -2.814 18.279 1.00 84.38 86 TYR A O 1
ATOM 724 N N . ILE A 1 87 ? 4.954 -1.466 18.005 1.00 81.94 87 ILE A N 1
ATOM 725 C CA . ILE A 1 87 ? 4.366 -2.219 16.890 1.00 81.94 87 ILE A CA 1
ATOM 726 C C . ILE A 1 87 ? 5.240 -2.097 15.646 1.00 81.94 87 ILE A C 1
ATOM 728 O O . ILE A 1 87 ? 5.519 -3.115 15.036 1.00 81.94 87 ILE A O 1
ATOM 732 N N . GLU A 1 88 ? 5.703 -0.902 15.282 1.00 80.12 88 GLU A N 1
ATOM 733 C CA . GLU A 1 88 ? 6.557 -0.689 14.103 1.00 80.12 88 GLU A CA 1
ATOM 734 C C . GLU A 1 88 ? 7.894 -1.426 14.212 1.00 80.12 88 GLU A C 1
ATOM 736 O O . GLU A 1 88 ? 8.358 -2.021 13.244 1.00 80.12 88 GLU A O 1
ATOM 741 N N . ASP A 1 89 ? 8.510 -1.435 15.392 1.00 82.88 89 ASP A N 1
ATOM 742 C CA . ASP A 1 89 ? 9.740 -2.179 15.657 1.00 82.88 89 ASP A CA 1
ATOM 743 C C . ASP A 1 89 ? 9.493 -3.697 15.636 1.00 82.88 89 ASP A C 1
ATOM 745 O O . ASP A 1 89 ? 10.324 -4.472 15.161 1.00 82.88 89 ASP A O 1
ATOM 749 N N . PHE A 1 90 ? 8.322 -4.141 16.097 1.00 79.56 90 PHE A N 1
ATOM 750 C CA . PHE A 1 90 ? 7.890 -5.530 15.974 1.00 79.56 90 PHE A CA 1
ATOM 751 C C . PHE A 1 90 ? 7.609 -5.924 14.514 1.00 79.56 90 PHE A C 1
ATOM 753 O O . PHE A 1 90 ? 8.076 -6.969 14.062 1.00 79.56 90 PHE A O 1
ATOM 760 N N . GLU A 1 91 ? 6.907 -5.078 13.758 1.00 74.69 91 GLU A N 1
ATOM 761 C CA . GLU A 1 91 ? 6.688 -5.231 12.320 1.00 74.69 91 GLU A CA 1
ATOM 762 C C . GLU A 1 91 ? 8.026 -5.284 11.597 1.00 74.69 91 GLU A C 1
ATOM 764 O O . GLU A 1 91 ? 8.231 -6.209 10.831 1.00 74.69 91 GLU A O 1
ATOM 769 N N . SER A 1 92 ? 8.964 -4.386 11.906 1.00 74.25 92 SER A N 1
ATOM 770 C CA . SER A 1 92 ? 10.316 -4.354 11.332 1.00 74.25 92 SER A CA 1
ATOM 771 C C . SER A 1 92 ? 11.104 -5.629 11.640 1.00 74.25 92 SER A C 1
ATOM 773 O O . SER A 1 92 ? 11.786 -6.166 10.770 1.00 74.25 92 SER A O 1
ATOM 775 N N . ARG A 1 93 ? 10.970 -6.172 12.859 1.00 71.00 93 ARG A N 1
ATOM 776 C CA . ARG A 1 93 ? 11.558 -7.467 13.244 1.00 71.00 93 ARG A CA 1
ATOM 777 C C . ARG A 1 93 ? 10.927 -8.653 12.513 1.00 71.00 93 ARG A C 1
ATOM 779 O O . ARG A 1 93 ? 11.604 -9.657 12.299 1.00 71.00 93 ARG A O 1
ATOM 786 N N . LEU A 1 94 ? 9.660 -8.546 12.117 1.00 65.44 94 LEU A N 1
ATOM 787 C CA . LEU A 1 94 ? 8.995 -9.514 11.243 1.00 65.44 94 LEU A CA 1
ATOM 788 C C . LEU A 1 94 ? 9.273 -9.264 9.745 1.00 65.44 94 LEU A C 1
ATOM 790 O O . LEU A 1 94 ? 9.224 -10.215 8.965 1.00 65.44 94 LEU A O 1
ATOM 794 N N . HIS A 1 95 ? 9.595 -8.025 9.357 1.00 55.56 95 HIS A N 1
ATOM 795 C CA . HIS A 1 95 ? 9.784 -7.526 7.989 1.00 55.56 95 HIS A CA 1
ATOM 796 C C . HIS A 1 95 ? 11.255 -7.363 7.573 1.00 55.56 95 HIS A C 1
ATOM 798 O O . HIS A 1 95 ? 11.650 -6.351 7.002 1.00 55.56 95 HIS A O 1
ATOM 804 N N . LEU A 1 96 ? 12.058 -8.425 7.657 1.00 46.16 96 LEU A N 1
ATOM 805 C CA . LEU A 1 96 ? 13.319 -8.511 6.891 1.00 46.16 96 LEU A CA 1
ATOM 806 C C . LEU A 1 96 ? 13.134 -8.477 5.349 1.00 46.16 96 LEU A C 1
ATOM 808 O O . LEU A 1 96 ? 14.088 -8.724 4.616 1.00 46.16 96 LEU A O 1
ATOM 812 N N . CYS A 1 97 ? 11.938 -8.161 4.841 1.00 38.69 97 CYS A N 1
ATOM 813 C CA . CYS A 1 97 ? 11.668 -7.924 3.426 1.00 38.69 97 CYS A CA 1
ATOM 814 C C . CYS A 1 97 ? 10.305 -7.239 3.186 1.00 38.69 97 CYS A C 1
ATOM 816 O O . CYS A 1 97 ? 9.423 -7.820 2.569 1.00 38.69 97 CYS A O 1
ATOM 818 N N . THR A 1 98 ? 10.129 -5.992 3.628 1.00 35.56 98 THR A N 1
ATOM 819 C CA . THR A 1 98 ? 9.365 -5.005 2.836 1.00 35.56 98 THR A CA 1
ATOM 820 C C . THR A 1 98 ? 10.041 -3.658 2.997 1.00 35.56 98 THR A C 1
ATOM 822 O O . THR A 1 98 ? 10.009 -3.066 4.078 1.00 35.56 98 THR A O 1
ATOM 825 N N . ASP A 1 99 ? 10.668 -3.192 1.926 1.00 32.59 99 ASP A N 1
ATOM 826 C CA . ASP A 1 99 ? 11.291 -1.880 1.839 1.00 32.59 99 ASP A CA 1
ATOM 827 C C . ASP A 1 99 ? 10.265 -0.775 2.126 1.00 32.59 99 ASP A C 1
ATOM 829 O O . ASP A 1 99 ? 9.537 -0.310 1.251 1.00 32.59 99 ASP A O 1
ATOM 833 N N . SER A 1 100 ? 10.216 -0.328 3.378 1.00 43.50 100 SER A N 1
ATOM 834 C CA . SER A 1 100 ? 9.784 1.027 3.690 1.00 43.50 100 SER A CA 1
ATOM 835 C C . SER A 1 100 ? 11.008 1.914 3.562 1.00 43.50 100 SER A C 1
ATOM 837 O O . SER A 1 100 ? 11.979 1.730 4.291 1.00 43.50 100 SER A O 1
ATOM 839 N N . ASN A 1 101 ? 10.967 2.907 2.679 1.00 37.50 101 ASN A N 1
ATOM 840 C CA . ASN A 1 101 ? 11.920 4.004 2.750 1.00 37.50 101 ASN A CA 1
ATOM 841 C C . ASN A 1 101 ? 11.189 5.306 3.111 1.00 37.50 101 ASN A C 1
ATOM 843 O O . ASN A 1 101 ? 10.624 5.954 2.228 1.00 37.50 101 ASN A O 1
ATOM 847 N N . PRO A 1 102 ? 11.197 5.718 4.393 1.00 43.31 102 PRO A N 1
ATOM 848 C CA . PRO A 1 102 ? 11.108 7.114 4.779 1.00 43.31 102 PRO A CA 1
ATOM 849 C C . PRO A 1 102 ? 12.526 7.700 4.747 1.00 43.31 102 PRO A C 1
ATOM 851 O O . PRO A 1 102 ? 13.306 7.558 5.687 1.00 43.31 102 PRO A O 1
ATOM 854 N N . THR A 1 103 ? 12.900 8.337 3.639 1.00 40.97 103 THR A N 1
ATOM 855 C CA . THR A 1 103 ? 14.262 8.857 3.460 1.00 40.97 103 THR A CA 1
ATOM 856 C C . THR A 1 103 ? 14.387 10.242 4.097 1.00 40.97 103 THR A C 1
ATOM 858 O O . THR A 1 103 ? 13.977 11.251 3.525 1.00 40.97 103 THR A O 1
ATOM 861 N N . GLN A 1 104 ? 14.981 10.293 5.290 1.00 37.56 104 GLN A N 1
ATOM 862 C CA . GLN A 1 104 ? 15.685 11.472 5.793 1.00 37.56 104 GLN A CA 1
ATOM 863 C C . GLN A 1 104 ? 17.174 11.335 5.435 1.00 37.56 104 GLN A C 1
ATOM 865 O O . GLN A 1 104 ? 17.806 10.302 5.625 1.00 37.56 104 GLN A O 1
ATOM 870 N N . ASN A 1 105 ? 17.671 12.418 4.855 1.00 45.12 105 ASN A N 1
ATOM 871 C CA . ASN A 1 105 ? 18.993 12.711 4.313 1.00 45.12 105 ASN A CA 1
ATOM 872 C C . ASN A 1 105 ? 20.200 12.323 5.201 1.00 45.12 105 ASN A C 1
ATOM 874 O O . ASN A 1 105 ? 20.194 12.630 6.391 1.00 45.12 105 ASN A O 1
ATOM 878 N N . SER A 1 106 ? 21.291 11.816 4.604 1.00 44.78 106 SER A N 1
ATOM 879 C CA . SER A 1 106 ? 22.639 12.447 4.601 1.00 44.78 106 SER A CA 1
ATOM 880 C C . SER A 1 106 ? 23.724 11.466 4.144 1.00 44.78 106 SER A C 1
ATOM 882 O O . SER A 1 106 ? 23.785 10.322 4.581 1.00 44.78 106 SER A O 1
ATOM 884 N N . GLY A 1 107 ? 24.554 11.926 3.206 1.00 42.88 107 GLY A N 1
ATOM 885 C CA . GLY A 1 107 ? 25.340 11.082 2.313 1.00 42.88 107 GLY A CA 1
ATOM 886 C C . GLY A 1 107 ? 26.639 10.484 2.847 1.00 42.88 107 GLY A C 1
ATOM 887 O O . GLY A 1 107 ? 27.159 10.852 3.890 1.00 42.88 107 GLY A O 1
ATOM 888 N N . THR A 1 108 ? 27.227 9.616 2.027 1.00 37.50 108 THR A N 1
ATOM 889 C CA . THR A 1 108 ? 28.678 9.451 1.884 1.00 37.50 108 THR A CA 1
ATOM 890 C C . THR A 1 108 ? 28.958 8.939 0.470 1.00 37.50 108 THR A C 1
ATOM 892 O O . THR A 1 108 ? 28.210 8.138 -0.086 1.00 37.50 108 THR A O 1
ATOM 895 N N . ARG A 1 109 ? 30.003 9.493 -0.140 1.00 41.84 109 ARG A N 1
ATOM 896 C CA . ARG A 1 109 ? 30.446 9.252 -1.511 1.00 41.84 109 ARG A CA 1
ATOM 897 C C . ARG A 1 109 ? 31.323 7.981 -1.621 1.00 41.84 109 ARG A C 1
ATOM 899 O O . ARG A 1 109 ? 31.998 7.622 -0.665 1.00 41.84 109 ARG A O 1
ATOM 906 N N . LEU A 1 110 ? 31.461 7.522 -2.874 1.00 39.72 110 LEU A N 1
ATOM 907 C CA . LEU A 1 110 ? 32.620 6.876 -3.535 1.00 39.72 110 LEU A CA 1
ATOM 908 C C . LEU A 1 110 ? 32.675 5.331 -3.656 1.00 39.72 110 LEU A 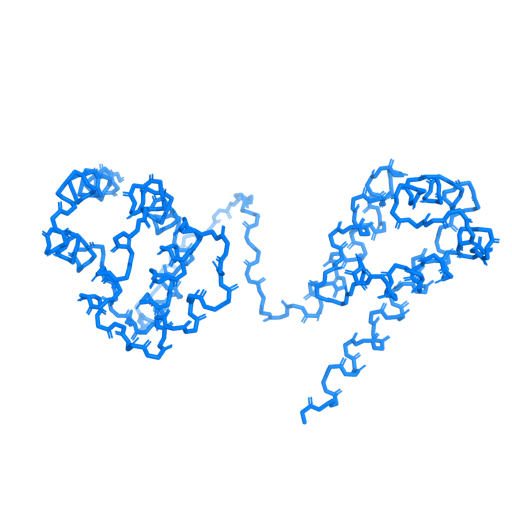C 1
ATOM 910 O O . LEU A 1 110 ? 32.953 4.618 -2.703 1.00 39.72 110 LEU A O 1
ATOM 914 N N . ASN A 1 111 ? 32.624 4.916 -4.932 1.00 48.94 111 ASN A N 1
ATOM 915 C CA . ASN A 1 111 ? 33.434 3.898 -5.628 1.00 48.94 111 ASN A CA 1
ATOM 916 C C . ASN A 1 111 ? 33.263 2.403 -5.289 1.00 48.94 111 ASN A C 1
ATOM 918 O O . ASN A 1 111 ? 33.757 1.934 -4.276 1.00 48.94 111 ASN A O 1
ATOM 922 N N . ALA A 1 112 ? 32.800 1.608 -6.264 1.00 36.50 112 ALA A N 1
ATOM 923 C CA . ALA A 1 112 ? 33.675 0.787 -7.123 1.00 36.50 112 ALA A CA 1
ATOM 924 C C . ALA A 1 112 ? 32.868 -0.191 -8.004 1.00 36.50 112 ALA A C 1
ATOM 926 O O . ALA A 1 112 ? 31.885 -0.787 -7.583 1.00 36.50 112 ALA A O 1
ATOM 927 N N . ARG A 1 113 ? 33.337 -0.342 -9.248 1.00 46.56 113 ARG A N 1
ATOM 928 C CA . ARG A 1 113 ? 32.928 -1.313 -10.277 1.00 46.56 113 ARG A CA 1
ATOM 929 C C . ARG A 1 113 ? 32.722 -2.734 -9.728 1.00 46.56 113 ARG A C 1
ATOM 931 O O . ARG A 1 113 ? 33.649 -3.304 -9.164 1.00 46.56 113 ARG A O 1
ATOM 938 N N . GLY A 1 114 ? 31.585 -3.344 -10.058 1.00 38.03 114 GLY A N 1
ATOM 939 C CA . GLY A 1 114 ? 31.375 -4.790 -9.951 1.00 38.03 114 GLY A CA 1
ATOM 940 C C . GLY A 1 114 ? 29.893 -5.146 -10.021 1.00 38.03 114 GLY A C 1
ATOM 941 O O . GLY A 1 114 ? 29.136 -4.693 -9.178 1.00 38.03 114 GLY A O 1
ATOM 942 N N . SER A 1 115 ? 29.503 -5.922 -11.039 1.00 46.12 115 SER A N 1
ATOM 943 C CA . SER A 1 115 ? 28.195 -6.578 -11.220 1.00 46.12 115 SER A CA 1
ATOM 944 C C . SER A 1 115 ? 26.973 -5.783 -10.763 1.00 46.12 115 SER A C 1
ATOM 946 O O . SER A 1 115 ? 26.528 -5.885 -9.622 1.00 46.12 115 SER A O 1
ATOM 948 N N . GLN A 1 116 ? 26.390 -5.033 -11.692 1.00 38.38 116 GLN A N 1
ATOM 949 C CA . GLN A 1 116 ? 25.198 -4.228 -11.461 1.00 38.38 116 GLN A CA 1
ATOM 950 C C . GLN A 1 116 ? 23.964 -5.133 -11.310 1.00 38.38 116 GLN A C 1
ATOM 952 O O . GLN A 1 116 ? 23.173 -5.282 -12.231 1.00 38.38 116 GLN A O 1
ATOM 957 N N . ARG A 1 117 ? 23.808 -5.756 -10.135 1.00 40.88 117 ARG A N 1
ATOM 958 C CA . ARG A 1 117 ? 22.500 -6.189 -9.640 1.00 40.88 117 ARG A CA 1
ATOM 959 C C . ARG A 1 117 ? 21.691 -4.916 -9.435 1.00 40.88 117 ARG A C 1
ATOM 961 O O . ARG A 1 117 ? 21.900 -4.207 -8.451 1.00 40.88 117 ARG A O 1
ATOM 968 N N . GLN A 1 118 ? 20.871 -4.568 -10.421 1.00 39.75 118 GLN A N 1
ATOM 969 C CA . GLN A 1 118 ? 19.964 -3.443 -10.284 1.00 39.75 118 GLN A CA 1
ATOM 970 C C . GLN A 1 118 ? 18.943 -3.782 -9.186 1.00 39.75 118 GLN A C 1
ATOM 972 O O . GLN A 1 118 ? 18.465 -4.917 -9.132 1.00 39.75 118 GLN A O 1
ATOM 977 N N . PRO A 1 119 ? 18.645 -2.844 -8.273 1.00 40.41 119 PRO A N 1
ATOM 978 C CA . PRO A 1 119 ? 17.523 -2.999 -7.361 1.00 40.41 119 PRO A CA 1
ATOM 979 C C . PRO A 1 119 ? 16.232 -3.168 -8.176 1.00 40.41 119 PRO A C 1
ATOM 981 O O . PRO A 1 119 ? 16.156 -2.664 -9.301 1.00 40.41 119 PRO A O 1
ATOM 984 N N . PRO A 1 120 ? 15.232 -3.887 -7.645 1.00 47.59 120 PRO A N 1
ATOM 985 C CA . PRO A 1 120 ? 14.022 -4.205 -8.383 1.00 47.59 120 PRO A CA 1
ATOM 986 C C . PRO A 1 120 ? 13.377 -2.924 -8.927 1.00 47.59 120 PRO A C 1
ATOM 988 O O . PRO A 1 120 ? 13.102 -1.973 -8.192 1.00 47.59 120 PRO A O 1
ATOM 991 N N . VAL A 1 121 ? 13.178 -2.922 -10.247 1.00 53.00 121 VAL A N 1
ATOM 992 C CA . VAL A 1 121 ? 12.814 -1.779 -11.099 1.00 53.00 121 VAL A CA 1
ATOM 993 C C . VAL A 1 121 ? 11.629 -0.972 -10.539 1.00 53.00 121 VAL A C 1
ATOM 995 O O . VAL A 1 121 ? 11.585 0.245 -10.686 1.00 53.00 121 VAL A O 1
ATOM 998 N N . HIS A 1 122 ? 10.716 -1.600 -9.796 1.00 54.78 122 HIS A N 1
ATOM 999 C CA . HIS A 1 122 ? 9.524 -0.960 -9.231 1.00 54.78 122 HIS A CA 1
ATOM 1000 C C . HIS A 1 122 ? 9.772 0.015 -8.057 1.00 54.78 122 HIS A C 1
ATOM 1002 O O . HIS A 1 122 ? 8.858 0.760 -7.700 1.00 54.78 122 HIS A O 1
ATOM 1008 N N . GLN A 1 123 ? 10.962 0.038 -7.437 1.00 51.88 123 GLN A N 1
ATOM 1009 C CA . GLN A 1 123 ? 11.249 0.937 -6.301 1.00 51.88 123 GLN A CA 1
ATOM 1010 C C . GLN A 1 123 ? 11.701 2.344 -6.720 1.00 51.88 123 GLN A C 1
ATOM 1012 O O . GLN A 1 123 ? 11.693 3.270 -5.900 1.00 51.88 123 GLN A O 1
ATOM 1017 N N . ASP A 1 124 ? 12.070 2.533 -7.989 1.00 65.12 124 ASP A N 1
ATOM 1018 C CA . ASP A 1 124 ? 12.512 3.829 -8.495 1.00 65.12 124 ASP A CA 1
ATOM 1019 C C . ASP A 1 124 ? 11.354 4.840 -8.431 1.00 65.12 124 ASP A C 1
ATOM 1021 O O . ASP A 1 124 ? 10.242 4.582 -8.902 1.00 65.12 124 ASP A O 1
ATOM 1025 N N . ALA A 1 125 ? 11.601 6.020 -7.857 1.00 72.38 125 ALA A N 1
ATOM 1026 C CA . ALA A 1 125 ? 10.590 7.076 -7.749 1.00 72.38 125 ALA A CA 1
ATOM 1027 C C . ALA A 1 125 ? 10.032 7.474 -9.128 1.00 72.38 125 ALA A C 1
ATOM 1029 O O . ALA A 1 125 ? 8.856 7.813 -9.255 1.00 72.38 125 ALA A O 1
ATOM 1030 N N . ARG A 1 126 ? 10.859 7.331 -10.170 1.00 78.44 126 ARG A N 1
ATOM 1031 C CA . ARG A 1 126 ? 10.480 7.541 -11.568 1.00 78.44 126 ARG A CA 1
ATOM 1032 C C . ARG A 1 126 ? 9.351 6.604 -11.996 1.00 78.44 126 ARG A C 1
ATOM 1034 O O . ARG A 1 126 ? 8.365 7.073 -12.552 1.00 78.44 126 ARG A O 1
ATOM 1041 N N . TRP A 1 127 ? 9.437 5.310 -11.678 1.00 79.88 127 TRP A N 1
ATOM 1042 C CA . TRP A 1 127 ? 8.395 4.333 -12.019 1.00 79.88 127 TRP A CA 1
ATOM 1043 C C . TRP A 1 127 ? 7.070 4.613 -11.318 1.00 79.88 127 TRP A C 1
ATOM 1045 O O . TRP A 1 127 ? 6.029 4.467 -11.949 1.00 79.88 127 TRP A O 1
ATOM 1055 N N . ARG A 1 128 ? 7.087 5.106 -10.073 1.00 79.50 128 ARG A N 1
ATOM 1056 C CA . ARG A 1 128 ? 5.859 5.554 -9.393 1.00 79.50 128 ARG A CA 1
ATOM 1057 C C . ARG A 1 128 ? 5.150 6.661 -10.168 1.00 79.50 128 ARG A C 1
ATOM 1059 O O . ARG A 1 128 ? 3.961 6.535 -10.434 1.00 79.50 128 ARG A O 1
ATOM 1066 N N . GLU A 1 129 ? 5.879 7.683 -10.612 1.00 81.44 129 GLU A N 1
ATOM 1067 C CA . GLU A 1 129 ? 5.288 8.755 -11.422 1.00 81.44 129 GLU A CA 1
ATOM 1068 C C . GLU A 1 129 ? 4.741 8.252 -12.766 1.00 81.44 129 GLU A C 1
ATOM 1070 O O . GLU A 1 129 ? 3.714 8.741 -13.243 1.00 81.44 129 GLU A O 1
ATOM 1075 N N . VAL A 1 130 ? 5.417 7.278 -13.382 1.00 82.50 130 VAL A N 1
ATOM 1076 C CA . VAL A 1 130 ? 4.935 6.621 -14.604 1.00 82.50 130 VAL A CA 1
ATOM 1077 C C . VAL A 1 130 ? 3.647 5.852 -14.336 1.00 82.50 130 VAL A C 1
ATOM 1079 O O . VAL A 1 130 ? 2.686 5.984 -15.092 1.00 82.50 130 VAL A O 1
ATOM 1082 N N . PHE A 1 131 ? 3.603 5.070 -13.260 1.00 82.56 131 PHE A N 1
ATOM 1083 C CA . PHE A 1 131 ? 2.428 4.293 -12.886 1.00 82.56 131 PHE A CA 1
ATOM 1084 C C . PHE A 1 131 ? 1.243 5.196 -12.573 1.00 82.56 131 PHE A C 1
ATOM 1086 O O . PHE A 1 131 ? 0.161 4.930 -13.081 1.00 82.56 131 PHE A O 1
ATOM 1093 N N . ASP A 1 132 ? 1.447 6.300 -11.857 1.00 81.25 132 ASP A N 1
ATOM 1094 C CA . ASP A 1 132 ? 0.386 7.263 -11.555 1.00 81.25 132 ASP A CA 1
ATOM 1095 C C . ASP A 1 132 ? -0.137 7.954 -12.832 1.00 81.25 132 ASP A C 1
ATOM 1097 O O . ASP A 1 132 ? -1.342 8.174 -12.991 1.00 81.25 132 ASP A O 1
ATOM 1101 N N . LEU A 1 133 ? 0.743 8.272 -13.790 1.00 82.00 133 LEU A N 1
ATOM 1102 C CA . LEU A 1 133 ? 0.341 8.842 -15.080 1.00 82.00 133 LEU A CA 1
ATOM 1103 C C . LEU A 1 133 ? -0.517 7.856 -15.883 1.00 82.00 133 LEU A C 1
ATOM 1105 O O . LEU A 1 133 ? -1.553 8.232 -16.444 1.00 82.00 133 LEU A O 1
ATOM 1109 N N . VAL A 1 134 ? -0.082 6.598 -15.936 1.00 76.44 134 VAL A N 1
ATOM 1110 C CA . VAL A 1 134 ? -0.781 5.549 -16.673 1.00 76.44 134 VAL A CA 1
ATOM 1111 C C . VAL A 1 134 ? -2.095 5.191 -15.968 1.00 76.44 134 VAL A C 1
ATOM 1113 O O . VAL A 1 134 ? -3.126 5.125 -16.629 1.00 76.44 134 VAL A O 1
ATOM 1116 N N . GLU A 1 135 ? -2.116 5.065 -14.642 1.00 77.00 135 GLU A N 1
ATOM 1117 C CA . GLU A 1 135 ? -3.311 4.794 -13.830 1.00 77.00 135 GLU A CA 1
ATOM 1118 C C . GLU A 1 135 ? -4.455 5.775 -14.140 1.00 77.00 135 GLU A C 1
ATOM 1120 O O . GLU A 1 135 ? -5.609 5.372 -14.317 1.00 77.00 135 GLU A O 1
ATOM 1125 N N . ASN A 1 136 ? -4.131 7.062 -14.269 1.00 73.88 136 ASN A N 1
ATOM 1126 C CA . ASN A 1 136 ? -5.119 8.110 -14.508 1.00 73.88 136 ASN A CA 1
ATOM 1127 C C . ASN A 1 136 ? -5.697 8.116 -15.932 1.00 73.88 136 ASN A C 1
ATOM 1129 O O . ASN A 1 136 ? -6.796 8.634 -16.130 1.00 73.88 136 ASN A O 1
ATOM 1133 N N . ASN A 1 137 ? -5.003 7.521 -16.908 1.00 69.38 137 ASN A N 1
ATOM 1134 C CA . ASN A 1 137 ? -5.339 7.648 -18.331 1.00 69.38 137 ASN A CA 1
ATOM 1135 C C . ASN A 1 137 ? -5.610 6.308 -19.048 1.00 69.38 137 ASN A C 1
ATOM 1137 O O . ASN A 1 137 ? -6.175 6.298 -20.139 1.00 69.38 137 ASN A O 1
ATOM 1141 N N . LEU A 1 138 ? -5.248 5.164 -18.457 1.00 72.31 138 LEU A N 1
ATOM 1142 C CA . LEU A 1 138 ? -5.316 3.850 -19.110 1.00 72.31 138 LEU A CA 1
ATOM 1143 C C . LEU A 1 138 ? -6.738 3.266 -19.163 1.00 72.31 138 LEU A C 1
ATOM 1145 O O . LEU A 1 138 ? -7.100 2.580 -20.123 1.00 72.31 138 LEU A O 1
ATOM 1149 N N . GLY A 1 139 ? -7.565 3.542 -18.150 1.00 70.44 139 GLY A N 1
ATOM 1150 C CA . GLY A 1 139 ? -8.979 3.158 -18.126 1.00 70.44 139 GLY A CA 1
ATOM 1151 C C . GLY A 1 139 ? -9.210 1.672 -18.431 1.00 70.44 139 GLY A C 1
ATOM 1152 O O . GLY A 1 139 ? -8.663 0.806 -17.764 1.00 70.44 139 GLY A O 1
ATOM 1153 N N . ARG A 1 140 ? -10.034 1.356 -19.442 1.00 72.38 140 ARG A N 1
ATOM 1154 C CA . ARG A 1 140 ? -10.338 -0.031 -19.868 1.00 72.38 140 ARG A CA 1
ATOM 1155 C C . ARG A 1 140 ? -9.278 -0.645 -20.793 1.00 72.38 140 ARG A C 1
ATOM 1157 O O . ARG A 1 140 ? -9.310 -1.851 -21.032 1.00 72.38 140 ARG A O 1
ATOM 1164 N N . ASN A 1 141 ? -8.341 0.159 -21.295 1.00 79.06 141 ASN A N 1
ATOM 1165 C CA . ASN A 1 141 ? -7.349 -0.270 -22.285 1.00 79.06 141 ASN A CA 1
ATOM 1166 C C . ASN A 1 141 ? -6.153 -0.995 -21.650 1.00 79.06 141 ASN A C 1
ATOM 1168 O O . ASN A 1 141 ? -5.262 -1.461 -22.359 1.00 79.06 141 ASN A O 1
ATOM 1172 N N . TRP A 1 142 ? -6.153 -1.168 -20.325 1.00 84.19 142 TRP A N 1
ATOM 1173 C CA . TRP A 1 142 ? -5.095 -1.871 -19.606 1.00 84.19 142 TRP A CA 1
ATOM 1174 C C . TRP A 1 142 ? -4.915 -3.317 -20.057 1.00 84.19 142 TRP A C 1
ATOM 1176 O O . TRP A 1 142 ? -3.789 -3.789 -20.154 1.00 84.19 142 TRP A O 1
ATOM 1186 N N . ARG A 1 143 ? -6.005 -4.002 -20.424 1.00 83.88 143 ARG A N 1
ATOM 1187 C CA . ARG A 1 143 ? -5.945 -5.373 -20.954 1.00 83.88 143 ARG A CA 1
ATOM 1188 C C . ARG A 1 143 ? -5.204 -5.428 -22.286 1.00 83.88 143 ARG A C 1
ATOM 1190 O O . ARG A 1 143 ? -4.450 -6.360 -22.551 1.00 83.88 143 ARG A O 1
ATOM 1197 N N . GLN A 1 144 ? -5.419 -4.422 -23.134 1.00 84.00 144 GLN A N 1
ATOM 1198 C CA . GLN A 1 144 ? -4.737 -4.321 -24.419 1.00 84.00 144 GLN A CA 1
ATOM 1199 C C . GLN A 1 144 ? -3.251 -4.015 -24.217 1.00 84.00 144 GLN A C 1
ATOM 1201 O O . GLN A 1 144 ? -2.414 -4.655 -24.853 1.00 84.00 144 GLN A O 1
ATOM 1206 N N . LEU A 1 145 ? -2.933 -3.113 -23.285 1.00 83.62 145 LEU A N 1
ATOM 1207 C CA . LEU A 1 145 ? -1.557 -2.813 -22.902 1.00 83.62 145 LEU A CA 1
ATOM 1208 C C . LEU A 1 145 ? -0.846 -4.045 -22.333 1.00 83.62 145 LEU A C 1
ATOM 1210 O O . LEU A 1 145 ? 0.229 -4.386 -22.811 1.00 83.62 145 LEU A O 1
ATOM 1214 N N . ALA A 1 146 ? -1.473 -4.770 -21.408 1.00 84.31 146 ALA A N 1
ATOM 1215 C CA . ALA A 1 146 ? -0.923 -5.979 -20.802 1.00 84.31 146 ALA A CA 1
ATOM 1216 C C . ALA A 1 146 ? -0.547 -7.040 -21.851 1.00 84.31 146 ALA A C 1
ATOM 1218 O O . ALA A 1 146 ? 0.573 -7.552 -21.853 1.00 84.31 146 ALA A O 1
ATOM 1219 N N . ARG A 1 147 ? -1.433 -7.292 -22.824 1.00 85.25 147 ARG A N 1
ATOM 1220 C CA . ARG A 1 147 ? -1.141 -8.192 -23.955 1.00 85.25 147 ARG A CA 1
ATOM 1221 C C . ARG A 1 147 ? 0.045 -7.708 -24.793 1.00 85.25 147 ARG A C 1
ATOM 1223 O O . ARG A 1 147 ? 0.856 -8.514 -25.244 1.00 85.25 147 ARG A O 1
ATOM 1230 N N . LYS A 1 148 ? 0.167 -6.395 -25.025 1.00 82.44 148 LYS A N 1
ATOM 1231 C CA . LYS A 1 148 ? 1.287 -5.808 -25.790 1.00 82.44 148 LYS A CA 1
ATOM 1232 C C . LYS A 1 148 ? 2.609 -5.839 -25.030 1.00 82.44 148 LYS A C 1
ATOM 1234 O O . LYS A 1 148 ? 3.649 -5.990 -25.665 1.00 82.44 148 LYS A O 1
ATOM 1239 N N . LEU A 1 149 ? 2.548 -5.774 -23.706 1.00 82.44 149 LEU A N 1
ATOM 1240 C CA . LEU A 1 149 ? 3.666 -5.951 -22.782 1.00 82.44 149 LEU A CA 1
ATOM 1241 C C . LEU A 1 149 ? 4.083 -7.425 -22.614 1.00 82.44 149 LEU A C 1
ATOM 1243 O O . LEU A 1 149 ? 4.976 -7.722 -21.829 1.00 82.44 149 LEU A O 1
ATOM 1247 N N . ARG A 1 150 ? 3.482 -8.345 -23.385 1.00 79.75 150 ARG A N 1
ATOM 1248 C CA . ARG A 1 150 ? 3.729 -9.797 -23.348 1.00 79.75 150 ARG A CA 1
ATOM 1249 C C . ARG A 1 150 ? 3.354 -10.469 -22.022 1.00 79.75 150 ARG A C 1
ATOM 1251 O O . ARG A 1 150 ? 3.894 -11.524 -21.702 1.00 79.75 150 ARG A O 1
ATOM 1258 N N . LEU A 1 151 ? 2.406 -9.901 -21.278 1.00 81.62 151 LEU A N 1
ATOM 1259 C CA . LEU A 1 151 ? 1.774 -10.612 -20.166 1.00 81.62 151 LEU A CA 1
ATOM 1260 C C . LEU A 1 151 ? 0.871 -11.724 -20.711 1.00 81.62 151 LEU A C 1
ATOM 1262 O O . LEU A 1 151 ? 0.242 -11.561 -21.762 1.00 81.62 151 LEU A O 1
ATOM 1266 N N . THR A 1 152 ? 0.831 -12.862 -20.018 1.00 82.06 152 THR A N 1
ATOM 1267 C CA . THR A 1 152 ? 0.006 -14.004 -20.437 1.00 82.06 152 THR A CA 1
ATOM 1268 C C . THR A 1 152 ? -1.471 -13.736 -20.157 1.00 82.06 152 THR A C 1
ATOM 1270 O O . THR A 1 152 ? -1.809 -12.929 -19.293 1.00 82.06 152 THR A O 1
ATOM 1273 N N . GLU A 1 153 ? -2.375 -14.405 -20.879 1.00 78.06 153 GLU A N 1
ATOM 1274 C CA . GLU A 1 153 ? -3.816 -14.245 -20.624 1.00 78.06 153 GLU A C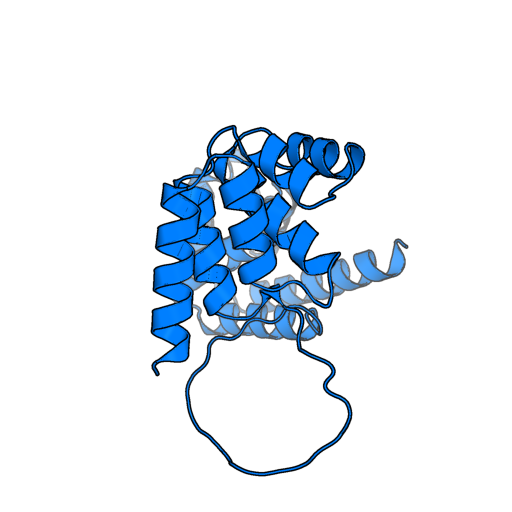A 1
ATOM 1275 C C . GLU A 1 153 ? -4.201 -14.690 -19.209 1.00 78.06 153 GLU A C 1
ATOM 1277 O O . GLU A 1 153 ? -5.032 -14.037 -18.588 1.00 78.06 153 GLU A O 1
ATOM 1282 N N . THR A 1 154 ? -3.506 -15.690 -18.659 1.00 83.69 154 THR A N 1
ATOM 1283 C CA . THR A 1 154 ? -3.648 -16.119 -17.263 1.00 83.69 154 THR A CA 1
ATOM 1284 C C . THR A 1 154 ? -3.276 -15.007 -16.283 1.00 83.69 154 THR A C 1
ATOM 1286 O O . THR A 1 154 ? -4.032 -14.739 -15.358 1.00 83.69 154 THR A O 1
ATOM 1289 N N . ASP A 1 155 ? -2.166 -14.294 -16.507 1.00 80.81 155 ASP A N 1
ATOM 1290 C CA . ASP A 1 155 ? -1.785 -13.158 -15.653 1.00 80.81 155 ASP A CA 1
ATOM 1291 C C . ASP A 1 155 ? -2.846 -12.045 -15.688 1.00 80.81 155 ASP A C 1
ATOM 1293 O O . ASP A 1 155 ? -3.153 -11.419 -14.676 1.00 80.81 155 ASP A O 1
ATOM 1297 N N . ILE A 1 156 ? -3.411 -11.786 -16.871 1.00 82.50 156 ILE A N 1
ATOM 1298 C CA . ILE A 1 156 ? -4.440 -10.760 -17.076 1.00 82.50 156 ILE A CA 1
ATOM 1299 C C . ILE A 1 156 ? -5.746 -11.155 -16.378 1.00 82.50 156 ILE A C 1
ATOM 1301 O O . ILE A 1 156 ? -6.417 -10.288 -15.813 1.00 82.50 156 ILE A O 1
ATOM 1305 N N . GLU A 1 157 ? -6.110 -12.437 -16.411 1.00 81.94 157 GLU A N 1
ATOM 1306 C CA . GLU A 1 157 ? -7.251 -12.979 -15.671 1.00 81.94 157 GLU A CA 1
ATOM 1307 C C . GLU A 1 157 ? -7.035 -12.868 -14.163 1.00 81.94 157 GLU A C 1
ATOM 1309 O O . GLU A 1 157 ? -7.888 -12.281 -13.500 1.00 81.94 157 GLU A O 1
ATOM 1314 N N . CYS A 1 158 ? -5.872 -13.274 -13.640 1.00 82.50 158 CYS A N 1
ATOM 1315 C CA . CYS A 1 158 ? -5.535 -13.117 -12.222 1.00 82.50 158 CYS A CA 1
ATOM 1316 C C . CYS A 1 158 ? -5.636 -11.651 -11.769 1.00 82.50 158 CYS A C 1
ATOM 1318 O O . CYS A 1 158 ? -6.328 -11.353 -10.801 1.00 82.50 158 CYS A O 1
ATOM 1320 N N . ILE A 1 159 ? -5.062 -10.704 -12.524 1.00 79.88 159 ILE A N 1
ATOM 1321 C CA . ILE A 1 159 ? -5.185 -9.263 -12.225 1.00 79.88 159 ILE A CA 1
ATOM 1322 C C . ILE A 1 159 ? -6.653 -8.808 -12.271 1.00 79.88 159 ILE A C 1
ATOM 1324 O O . ILE A 1 159 ? -7.085 -7.952 -11.491 1.00 79.88 159 ILE A O 1
ATOM 1328 N N . SER A 1 160 ? -7.440 -9.351 -13.203 1.00 77.81 160 SER A N 1
ATOM 1329 C CA . SER A 1 160 ? -8.853 -9.008 -13.329 1.00 77.81 160 SER A CA 1
ATOM 1330 C C . SER A 1 160 ? -9.689 -9.528 -12.158 1.00 77.81 160 SER A C 1
ATOM 1332 O O . SER A 1 160 ? -10.629 -8.836 -11.758 1.00 77.81 160 SER A O 1
ATOM 1334 N N . GLU A 1 161 ? -9.379 -10.715 -11.642 1.00 77.31 161 GLU A N 1
ATOM 1335 C CA . GLU A 1 161 ? -10.050 -11.341 -10.501 1.00 77.31 161 GLU A CA 1
ATOM 1336 C C . GLU A 1 161 ? -9.651 -10.668 -9.182 1.00 77.31 161 GLU A C 1
ATOM 1338 O O . GLU A 1 161 ? -10.531 -10.218 -8.440 1.00 77.31 161 GLU A O 1
ATOM 1343 N N . ASP A 1 162 ? -8.349 -10.474 -8.954 1.00 73.25 162 ASP A N 1
ATOM 1344 C CA . ASP A 1 162 ? -7.798 -9.885 -7.727 1.00 73.25 162 ASP A CA 1
ATOM 1345 C C . ASP A 1 162 ? -8.203 -8.414 -7.548 1.00 73.25 162 ASP A C 1
ATOM 1347 O O . ASP A 1 162 ? -8.463 -7.948 -6.436 1.00 73.25 162 ASP A O 1
ATOM 1351 N N . HIS A 1 163 ? -8.344 -7.670 -8.651 1.00 68.62 163 HIS A N 1
ATOM 1352 C CA . HIS A 1 163 ? -8.656 -6.236 -8.629 1.00 68.62 163 HIS A CA 1
ATOM 1353 C C . HIS A 1 163 ? -9.999 -5.899 -9.302 1.00 68.62 163 HIS A C 1
ATOM 1355 O O . HIS A 1 163 ? -10.155 -4.846 -9.929 1.00 68.62 163 HIS A O 1
ATOM 1361 N N . SER A 1 164 ? -11.005 -6.769 -9.134 1.00 58.94 164 SER A N 1
ATOM 1362 C CA . SER A 1 164 ? -12.300 -6.760 -9.852 1.00 58.94 164 SER A CA 1
ATOM 1363 C C . SER A 1 164 ? -13.135 -5.468 -9.796 1.00 58.94 164 SER A C 1
ATOM 1365 O O . SER A 1 164 ? -14.069 -5.304 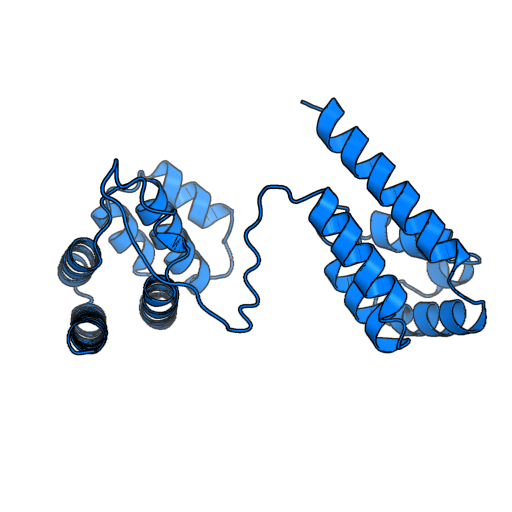-10.583 1.00 58.94 164 SER A O 1
ATOM 1367 N N . ARG A 1 165 ? -12.820 -4.514 -8.906 1.00 59.91 165 ARG A N 1
ATOM 1368 C CA . ARG A 1 165 ? -13.586 -3.263 -8.725 1.00 59.91 165 ARG A CA 1
ATOM 1369 C C . ARG A 1 165 ? -12.830 -1.974 -9.048 1.00 59.91 165 ARG A C 1
ATOM 1371 O O . ARG A 1 165 ? -13.414 -0.898 -8.926 1.00 59.91 165 ARG A O 1
ATOM 1378 N N . LYS A 1 166 ? -11.566 -2.039 -9.481 1.00 70.00 166 LYS A N 1
ATOM 1379 C CA . LYS A 1 166 ? -10.750 -0.839 -9.737 1.00 70.00 166 LYS A CA 1
ATOM 1380 C C . LYS A 1 166 ? -9.965 -0.968 -11.046 1.00 70.00 166 LYS A C 1
ATOM 1382 O O . LYS A 1 166 ? -8.837 -1.439 -11.052 1.00 70.00 166 LYS A O 1
ATOM 1387 N N . LEU A 1 167 ? -10.537 -0.468 -12.148 1.00 74.06 167 LEU A N 1
ATOM 1388 C CA . LEU A 1 167 ? -9.876 -0.417 -13.471 1.00 74.06 167 LEU A CA 1
ATOM 1389 C C . LEU A 1 167 ? -8.514 0.300 -13.431 1.00 74.06 167 LEU A C 1
ATOM 1391 O O . LEU A 1 167 ? -7.591 -0.072 -14.147 1.00 74.06 167 LEU A O 1
ATOM 1395 N N . ARG A 1 168 ? -8.404 1.323 -12.576 1.00 74.75 168 ARG A N 1
ATOM 1396 C CA . ARG A 1 168 ? -7.166 2.070 -12.322 1.00 74.75 168 ARG A CA 1
ATOM 1397 C C . ARG A 1 168 ? -6.077 1.173 -11.730 1.00 74.75 168 ARG A C 1
ATOM 1399 O O . ARG A 1 168 ? -4.986 1.079 -12.282 1.00 74.75 168 ARG A O 1
ATOM 1406 N N . GLU A 1 169 ? -6.437 0.429 -10.689 1.00 78.38 169 GLU A N 1
ATOM 1407 C CA . GLU A 1 169 ? -5.540 -0.507 -10.008 1.00 78.38 169 GLU A CA 1
ATOM 1408 C C . GLU A 1 169 ? -5.088 -1.642 -10.931 1.00 78.38 169 GLU A C 1
ATOM 1410 O O . GLU A 1 169 ? -3.919 -2.001 -10.939 1.00 78.38 169 GLU A O 1
ATOM 1415 N N . GLN A 1 170 ? -5.983 -2.162 -11.778 1.00 80.81 170 GLN A N 1
ATOM 1416 C CA . GLN A 1 170 ? -5.637 -3.204 -12.751 1.00 80.81 170 GLN A CA 1
ATOM 1417 C C . GLN A 1 170 ? -4.541 -2.746 -13.726 1.00 80.81 170 GLN A C 1
ATOM 1419 O O . GLN A 1 170 ? -3.641 -3.512 -14.069 1.00 80.81 170 GLN A O 1
ATOM 1424 N N . GLY A 1 171 ? -4.596 -1.480 -14.148 1.00 80.00 171 GLY A N 1
ATOM 1425 C CA . GLY A 1 171 ? -3.561 -0.860 -14.968 1.00 80.00 171 GLY A CA 1
ATOM 1426 C C . GLY A 1 171 ? -2.211 -0.785 -14.273 1.00 80.00 171 GLY A C 1
ATOM 1427 O O . GLY A 1 171 ? -1.194 -1.162 -14.852 1.00 80.00 171 GLY A O 1
ATOM 1428 N N . ARG A 1 172 ? -2.219 -0.344 -13.015 1.00 83.06 172 ARG A N 1
ATOM 1429 C CA . ARG A 1 172 ? -1.032 -0.276 -12.161 1.00 83.06 172 ARG A CA 1
ATOM 1430 C C . ARG A 1 172 ? -0.421 -1.660 -11.949 1.00 83.06 172 ARG A C 1
ATOM 1432 O O . ARG A 1 172 ? 0.769 -1.845 -12.190 1.00 83.06 172 ARG A O 1
ATOM 1439 N N . GLN A 1 173 ? -1.244 -2.645 -11.598 1.00 82.38 173 GLN A N 1
ATOM 1440 C CA . GLN A 1 173 ? -0.795 -4.007 -11.331 1.00 82.38 173 GLN A CA 1
ATOM 1441 C C . GLN A 1 173 ? -0.212 -4.684 -12.576 1.00 82.38 173 GLN A C 1
ATOM 1443 O O . GLN A 1 173 ? 0.794 -5.382 -12.480 1.00 82.38 173 GLN A O 1
ATOM 1448 N N . ALA A 1 174 ? -0.780 -4.433 -13.760 1.00 83.19 174 ALA A N 1
ATOM 1449 C CA . ALA A 1 174 ? -0.215 -4.929 -15.012 1.00 83.19 174 ALA A CA 1
ATOM 1450 C C . ALA A 1 174 ? 1.196 -4.374 -15.271 1.00 83.19 174 ALA A C 1
ATOM 1452 O O . ALA A 1 174 ? 2.072 -5.107 -15.722 1.00 83.19 174 ALA A O 1
ATOM 1453 N N . LEU A 1 175 ? 1.443 -3.099 -14.966 1.00 82.50 175 LEU A N 1
ATOM 1454 C CA . LEU A 1 175 ? 2.767 -2.494 -15.133 1.00 82.50 175 LEU A CA 1
ATOM 1455 C C . LEU A 1 175 ? 3.775 -3.020 -14.112 1.00 82.50 175 LEU A C 1
ATOM 1457 O O . LEU A 1 175 ? 4.915 -3.286 -14.482 1.00 82.50 175 LEU A O 1
ATOM 1461 N N . ILE A 1 176 ? 3.345 -3.209 -12.861 1.00 81.75 176 ILE A N 1
ATOM 1462 C CA . ILE A 1 176 ? 4.169 -3.811 -11.806 1.00 81.75 176 ILE A CA 1
ATOM 1463 C C . ILE A 1 176 ? 4.580 -5.218 -12.233 1.00 81.75 176 ILE A C 1
ATOM 1465 O O . ILE A 1 176 ? 5.772 -5.497 -12.340 1.00 81.75 176 ILE A O 1
ATOM 1469 N N . LEU A 1 177 ? 3.610 -6.061 -12.591 1.00 82.44 177 LEU A N 1
ATOM 1470 C CA . LEU A 1 177 ? 3.875 -7.433 -13.009 1.00 82.44 177 LEU A CA 1
ATOM 1471 C C . LEU A 1 177 ? 4.760 -7.490 -14.261 1.00 82.44 177 LEU A C 1
ATOM 1473 O O . LEU A 1 177 ? 5.646 -8.335 -14.366 1.00 82.44 177 LEU A O 1
ATOM 1477 N N . TRP A 1 178 ? 4.552 -6.580 -15.214 1.00 84.00 178 TRP A N 1
ATOM 1478 C CA . TRP A 1 178 ? 5.423 -6.472 -16.381 1.00 84.00 178 TRP A CA 1
ATOM 1479 C C . TRP A 1 178 ? 6.859 -6.100 -15.993 1.00 84.00 178 TRP A C 1
ATOM 1481 O O . TRP A 1 178 ? 7.790 -6.718 -16.510 1.00 84.00 178 TRP A O 1
ATOM 1491 N N . SER A 1 179 ? 7.039 -5.145 -15.078 1.00 79.25 179 SER A N 1
ATOM 1492 C CA . SER A 1 179 ? 8.362 -4.732 -14.595 1.00 79.25 179 SER A CA 1
ATOM 1493 C C . SER A 1 179 ? 9.064 -5.813 -13.769 1.00 79.25 179 SER A C 1
ATOM 1495 O O . SER A 1 179 ? 10.284 -5.888 -13.779 1.00 79.25 179 SER A O 1
ATOM 1497 N N . GLU A 1 180 ? 8.315 -6.688 -13.096 1.00 76.81 180 GLU A N 1
ATOM 1498 C CA . GLU A 1 180 ? 8.880 -7.840 -12.385 1.00 76.81 180 GLU A CA 1
ATOM 1499 C C . GLU A 1 180 ? 9.281 -8.967 -13.339 1.00 76.81 180 GLU A C 1
ATOM 1501 O O . GLU A 1 180 ? 10.293 -9.632 -13.129 1.00 76.81 180 GLU A O 1
ATOM 1506 N N . LYS A 1 181 ? 8.503 -9.184 -14.408 1.00 74.12 181 LYS A N 1
ATOM 1507 C CA . LYS A 1 181 ? 8.797 -10.214 -15.415 1.00 74.12 181 LYS A CA 1
ATOM 1508 C C . LYS A 1 181 ? 9.910 -9.824 -16.385 1.00 74.12 181 LYS A C 1
ATOM 1510 O O . LYS A 1 181 ? 10.458 -10.705 -17.044 1.00 74.12 181 LYS A O 1
ATOM 1515 N N . ASN A 1 182 ? 10.223 -8.537 -16.507 1.00 73.50 182 ASN A N 1
ATOM 1516 C CA . ASN A 1 182 ? 11.254 -8.037 -17.409 1.00 73.50 182 ASN A CA 1
ATOM 1517 C C . ASN A 1 182 ? 12.337 -7.329 -16.591 1.00 73.50 182 ASN A C 1
ATOM 1519 O O . ASN A 1 182 ? 12.187 -6.168 -16.227 1.00 73.50 182 ASN A O 1
ATOM 1523 N N . GLU A 1 183 ? 13.443 -8.031 -16.342 1.00 63.06 183 GLU A N 1
ATOM 1524 C CA . GLU A 1 183 ? 14.600 -7.504 -15.601 1.00 63.06 183 GLU A CA 1
ATOM 1525 C C . GLU A 1 183 ? 15.247 -6.295 -16.315 1.00 63.06 183 GLU A C 1
ATOM 1527 O O . GLU A 1 183 ? 15.777 -5.401 -15.663 1.00 63.06 183 GLU A O 1
ATOM 1532 N N . ASP A 1 184 ? 15.092 -6.211 -17.643 1.00 64.19 184 ASP A N 1
ATOM 1533 C CA . ASP A 1 184 ? 15.534 -5.099 -18.498 1.00 64.19 184 ASP A CA 1
ATOM 1534 C C . ASP A 1 184 ? 14.397 -4.125 -18.872 1.00 64.19 184 ASP A C 1
ATOM 1536 O O . ASP A 1 184 ? 14.483 -3.425 -19.882 1.00 64.19 184 ASP A O 1
ATOM 1540 N N . ALA A 1 185 ? 13.294 -4.092 -18.117 1.00 71.69 185 ALA A N 1
ATOM 1541 C CA . ALA A 1 185 ? 12.168 -3.209 -18.412 1.00 71.69 185 ALA A CA 1
ATOM 1542 C C . ALA A 1 185 ? 12.612 -1.739 -18.469 1.00 71.69 185 ALA A C 1
ATOM 1544 O O . ALA A 1 185 ? 12.902 -1.120 -17.443 1.00 71.69 185 ALA A O 1
ATOM 1545 N N . THR A 1 186 ? 12.619 -1.147 -19.666 1.00 82.19 186 THR A N 1
ATOM 1546 C CA . THR A 1 186 ? 12.908 0.280 -19.831 1.00 82.19 186 THR A CA 1
ATOM 1547 C C . THR A 1 186 ? 11.634 1.093 -20.008 1.00 82.19 186 THR A C 1
ATOM 1549 O O . THR A 1 186 ? 10.620 0.628 -20.535 1.00 82.19 186 THR A O 1
ATOM 1552 N N . PHE A 1 187 ? 11.688 2.375 -19.642 1.00 83.50 187 PHE A N 1
ATOM 1553 C CA . PHE A 1 187 ? 10.587 3.292 -19.933 1.00 83.50 187 PHE A CA 1
ATOM 1554 C C . PHE A 1 187 ? 10.291 3.392 -21.443 1.00 83.50 187 PHE A C 1
ATOM 1556 O O . PHE A 1 187 ? 9.148 3.621 -21.826 1.00 83.50 187 PHE A O 1
ATOM 1563 N N . GLN A 1 188 ? 11.296 3.181 -22.300 1.00 81.12 188 GLN A N 1
ATOM 1564 C CA . GLN A 1 188 ? 11.162 3.201 -23.762 1.00 81.12 188 GLN A CA 1
ATOM 1565 C C . GLN A 1 188 ? 10.339 2.019 -24.291 1.00 81.12 188 GLN A C 1
ATOM 1567 O O . GLN A 1 188 ? 9.524 2.188 -25.203 1.00 81.12 188 GLN A O 1
ATOM 1572 N N . ASP A 1 189 ? 10.481 0.838 -23.687 1.00 82.75 189 ASP A N 1
ATOM 1573 C CA . ASP A 1 189 ? 9.652 -0.324 -24.020 1.00 82.75 189 ASP A CA 1
ATOM 1574 C C . ASP A 1 189 ? 8.186 -0.072 -23.667 1.00 82.75 189 ASP A C 1
ATOM 1576 O O . ASP A 1 189 ? 7.285 -0.380 -24.455 1.00 82.75 189 ASP A O 1
ATOM 1580 N N . LEU A 1 190 ? 7.944 0.581 -22.526 1.00 84.88 190 LEU A N 1
ATOM 1581 C CA . LEU A 1 190 ? 6.604 0.989 -22.124 1.00 84.88 190 LEU A CA 1
ATOM 1582 C C . LEU A 1 190 ? 6.020 2.055 -23.064 1.00 84.88 190 LEU A C 1
ATOM 1584 O O . LEU A 1 190 ? 4.884 1.907 -23.510 1.00 84.88 190 LEU A O 1
ATOM 1588 N N . VAL A 1 191 ? 6.784 3.093 -23.421 1.00 86.88 191 VAL A N 1
ATOM 1589 C CA . VAL A 1 191 ? 6.376 4.109 -24.413 1.00 86.88 191 VAL A CA 1
ATOM 1590 C C . VAL A 1 191 ? 6.005 3.444 -25.741 1.00 86.88 191 VAL A C 1
ATOM 1592 O O . VAL A 1 191 ? 4.949 3.721 -26.313 1.00 86.88 191 VAL A O 1
ATOM 1595 N N . THR A 1 192 ? 6.827 2.504 -26.207 1.00 86.50 192 THR A N 1
ATOM 1596 C CA . THR A 1 192 ? 6.577 1.754 -27.443 1.00 86.50 192 THR A CA 1
ATOM 1597 C C . THR A 1 192 ? 5.292 0.929 -27.347 1.00 86.50 192 THR A C 1
ATOM 1599 O O . THR A 1 192 ? 4.490 0.905 -28.287 1.00 86.50 192 THR A O 1
ATOM 1602 N N . ALA A 1 193 ? 5.052 0.272 -26.210 1.00 85.31 193 ALA A N 1
ATOM 1603 C CA . ALA A 1 193 ? 3.822 -0.471 -25.963 1.00 85.31 193 ALA A CA 1
ATOM 1604 C C . ALA A 1 193 ? 2.587 0.447 -25.908 1.00 85.31 193 ALA A C 1
ATOM 1606 O O . ALA A 1 193 ? 1.555 0.103 -26.489 1.00 85.31 193 ALA A O 1
ATOM 1607 N N . LEU A 1 194 ? 2.698 1.630 -25.296 1.00 85.75 194 LEU A N 1
ATOM 1608 C CA . LEU A 1 194 ? 1.634 2.637 -25.229 1.00 85.75 194 LEU A CA 1
ATOM 1609 C C . LEU A 1 194 ? 1.275 3.185 -26.617 1.00 85.75 194 LEU A C 1
ATOM 1611 O O . LEU A 1 194 ? 0.095 3.194 -26.974 1.00 85.75 194 LEU A O 1
ATOM 1615 N N . ARG A 1 195 ? 2.269 3.533 -27.450 1.00 85.81 195 ARG A N 1
ATOM 1616 C CA . ARG A 1 195 ? 2.046 3.948 -28.852 1.00 85.81 195 ARG A CA 1
ATOM 1617 C C . ARG A 1 195 ? 1.342 2.849 -29.656 1.00 85.81 195 ARG A C 1
ATOM 1619 O O . ARG A 1 195 ? 0.408 3.115 -30.410 1.00 85.81 195 ARG A O 1
ATOM 1626 N N . ARG A 1 196 ? 1.708 1.579 -29.436 1.00 82.75 196 ARG A N 1
ATOM 1627 C CA . ARG A 1 196 ? 1.027 0.417 -30.047 1.00 82.75 196 ARG A CA 1
ATOM 1628 C C . ARG A 1 196 ? -0.406 0.201 -29.553 1.00 82.75 196 ARG A C 1
ATOM 1630 O O . ARG A 1 196 ? -1.168 -0.480 -30.238 1.00 82.75 196 ARG A O 1
ATOM 1637 N N . CYS A 1 197 ? -0.768 0.754 -28.399 1.00 79.19 197 CYS A N 1
ATOM 1638 C CA . CYS A 1 197 ? -2.129 0.741 -27.860 1.00 79.19 197 CYS A CA 1
ATOM 1639 C C . CYS A 1 197 ? -2.941 1.984 -28.253 1.00 79.19 197 CYS A C 1
ATOM 1641 O O . CYS A 1 197 ? -4.019 2.183 -27.709 1.00 79.19 197 CYS A O 1
ATOM 1643 N N . GLN A 1 198 ? -2.436 2.817 -29.177 1.00 79.56 198 GLN A N 1
ATOM 1644 C CA . GLN A 1 198 ? -3.030 4.107 -29.561 1.00 79.56 198 GLN A CA 1
ATOM 1645 C C . GLN A 1 198 ? -3.133 5.116 -28.404 1.00 79.56 198 GLN A C 1
ATOM 1647 O O . GLN A 1 198 ? -3.853 6.104 -28.497 1.00 79.56 198 GLN A O 1
ATOM 1652 N N . LEU A 1 199 ? -2.372 4.911 -27.327 1.00 81.00 199 LEU A N 1
ATOM 1653 C CA . LEU A 1 199 ? -2.314 5.807 -26.173 1.00 81.00 199 LEU A CA 1
ATOM 1654 C C . LEU A 1 199 ? -1.194 6.837 -26.366 1.00 81.00 199 LEU A C 1
ATOM 1656 O O . LEU A 1 199 ? -0.298 6.965 -25.531 1.00 81.00 199 LEU A O 1
ATOM 1660 N N . ASN A 1 200 ? -1.225 7.534 -27.505 1.00 84.81 200 ASN A N 1
ATOM 1661 C CA . ASN A 1 200 ? -0.168 8.466 -27.909 1.00 84.81 200 ASN A CA 1
ATOM 1662 C C . ASN A 1 200 ? -0.027 9.628 -26.917 1.00 84.81 200 ASN A C 1
ATOM 1664 O O . ASN A 1 200 ? 1.091 9.961 -26.547 1.00 84.81 200 ASN A O 1
ATOM 1668 N N . ASP A 1 201 ? -1.139 10.140 -26.383 1.00 84.44 201 ASP A N 1
ATOM 1669 C CA . ASP A 1 201 ? -1.120 11.219 -25.386 1.00 84.44 201 ASP A CA 1
ATOM 1670 C C . ASP A 1 201 ? -0.390 10.819 -24.093 1.00 84.44 201 ASP A C 1
ATOM 1672 O O . ASP A 1 201 ? 0.261 11.646 -23.453 1.00 84.44 201 ASP A O 1
ATOM 1676 N N . ILE A 1 202 ? -0.488 9.546 -23.690 1.00 84.38 202 ILE A N 1
ATOM 1677 C CA . ILE A 1 202 ? 0.216 9.013 -22.513 1.00 84.38 202 ILE A CA 1
ATOM 1678 C C . ILE A 1 202 ? 1.690 8.798 -22.852 1.00 84.38 202 ILE A C 1
ATOM 1680 O O . ILE A 1 202 ? 2.556 9.131 -22.048 1.00 84.38 202 ILE A O 1
ATOM 1684 N N . ALA A 1 203 ? 1.976 8.262 -24.042 1.00 86.69 203 ALA A N 1
ATOM 1685 C CA . ALA A 1 203 ? 3.337 8.049 -24.519 1.00 86.69 203 ALA A CA 1
ATOM 1686 C C . ALA A 1 203 ? 4.129 9.367 -24.600 1.00 86.69 203 ALA A C 1
ATOM 1688 O O . ALA A 1 203 ? 5.254 9.421 -24.111 1.00 86.69 203 ALA A O 1
ATOM 1689 N N . ASP A 1 204 ? 3.526 10.437 -25.123 1.00 87.56 204 ASP A N 1
ATOM 1690 C CA . ASP A 1 204 ? 4.168 11.750 -25.241 1.00 87.56 204 ASP A CA 1
ATOM 1691 C C . ASP A 1 204 ? 4.388 12.401 -23.859 1.00 87.56 204 ASP A C 1
ATOM 1693 O O . ASP A 1 204 ? 5.441 12.985 -23.589 1.00 87.56 204 ASP A O 1
ATOM 1697 N N . GLN A 1 205 ? 3.429 12.260 -22.934 1.00 86.69 205 GLN A N 1
ATOM 1698 C CA . GLN A 1 205 ? 3.594 12.715 -21.546 1.00 86.69 205 GLN A CA 1
ATOM 1699 C C . GLN A 1 205 ? 4.693 11.943 -20.809 1.00 86.69 205 GLN A C 1
ATOM 1701 O O . GLN A 1 205 ? 5.460 12.529 -20.040 1.00 86.69 205 GLN A O 1
ATOM 1706 N N . LEU A 1 206 ? 4.782 10.638 -21.061 1.00 86.25 206 LEU A N 1
ATOM 1707 C CA . LEU A 1 206 ? 5.793 9.768 -20.488 1.00 86.25 206 LEU A CA 1
ATOM 1708 C C . LEU A 1 206 ? 7.188 10.114 -21.027 1.00 86.25 206 LEU A C 1
ATOM 1710 O O . LEU A 1 206 ? 8.105 10.305 -20.235 1.00 86.25 206 LEU A O 1
ATOM 1714 N N . GLU A 1 207 ? 7.345 10.299 -22.340 1.00 86.88 207 GLU A N 1
ATOM 1715 C CA . GLU A 1 207 ? 8.595 10.770 -22.956 1.00 86.88 207 GLU A CA 1
ATOM 1716 C C . GLU A 1 207 ? 9.029 12.130 -22.408 1.00 86.88 207 GLU A C 1
ATOM 1718 O O . GLU A 1 207 ? 10.200 12.314 -22.075 1.00 86.88 207 GLU A O 1
ATOM 1723 N N . LYS A 1 208 ? 8.091 13.067 -22.237 1.00 87.19 208 LYS A N 1
ATOM 1724 C CA . LYS A 1 208 ? 8.381 14.382 -21.654 1.00 87.19 208 LYS A CA 1
ATOM 1725 C C . LYS A 1 208 ? 8.887 14.271 -20.213 1.00 87.19 208 LYS A C 1
ATOM 1727 O O . LYS A 1 208 ? 9.826 14.976 -19.844 1.00 87.19 208 LYS A O 1
ATOM 1732 N N . LYS A 1 209 ? 8.307 13.372 -19.408 1.00 84.31 209 LYS A N 1
ATOM 1733 C CA . LYS A 1 209 ? 8.792 13.070 -18.051 1.00 84.31 209 LYS A CA 1
ATOM 1734 C C . LYS A 1 209 ? 10.179 12.428 -18.076 1.00 84.31 209 LYS A C 1
ATOM 1736 O O . LYS A 1 209 ? 11.071 12.909 -17.383 1.00 84.31 209 LYS A O 1
ATOM 1741 N N . ILE A 1 210 ? 10.398 11.428 -18.928 1.00 84.75 210 ILE A N 1
ATOM 1742 C CA . ILE A 1 210 ? 11.706 10.773 -19.082 1.00 84.75 210 ILE A CA 1
ATOM 1743 C C . ILE A 1 210 ? 12.783 11.791 -19.476 1.00 84.75 210 ILE A C 1
ATOM 1745 O O . ILE A 1 210 ? 13.854 11.813 -18.874 1.00 84.75 210 ILE A O 1
ATOM 1749 N N . ALA A 1 211 ? 12.487 12.673 -20.432 1.00 83.81 211 ALA A N 1
ATOM 1750 C CA . ALA A 1 211 ? 13.388 13.739 -20.855 1.00 83.81 211 ALA A CA 1
ATOM 1751 C C . ALA A 1 211 ? 13.671 14.740 -19.725 1.00 83.81 211 ALA A C 1
ATOM 1753 O O . ALA A 1 211 ? 14.812 15.174 -19.565 1.00 83.81 211 ALA A O 1
ATOM 1754 N N . SER A 1 212 ? 12.666 15.064 -18.901 1.00 85.94 212 SER A N 1
ATOM 1755 C CA . SER A 1 212 ? 12.863 15.937 -17.739 1.00 85.94 212 SER A CA 1
ATOM 1756 C C . SER A 1 212 ? 13.837 15.333 -16.722 1.00 85.94 212 SER A C 1
ATOM 1758 O O . SER A 1 212 ? 14.697 16.046 -16.217 1.00 85.94 212 SER A O 1
ATOM 1760 N N . TRP A 1 213 ? 13.789 14.014 -16.505 1.00 80.88 213 TRP A N 1
ATOM 1761 C CA . TRP A 1 213 ? 14.715 13.312 -15.611 1.00 80.88 213 TRP A CA 1
ATOM 1762 C C . TRP A 1 213 ? 16.106 13.096 -16.216 1.00 80.88 213 TRP A C 1
ATOM 1764 O O . TRP A 1 213 ? 17.061 12.897 -15.478 1.00 80.88 213 TRP A O 1
ATOM 1774 N N . ALA A 1 214 ? 16.224 13.097 -17.547 1.00 70.62 214 ALA A N 1
ATOM 1775 C CA . ALA A 1 214 ? 17.498 12.964 -18.253 1.00 70.62 214 ALA A CA 1
ATOM 1776 C C . ALA A 1 214 ? 18.278 14.287 -18.357 1.00 70.62 214 ALA A C 1
ATOM 1778 O O . ALA A 1 214 ? 19.470 14.270 -18.651 1.00 70.62 214 ALA A O 1
ATOM 1779 N N . THR A 1 215 ? 17.609 15.425 -18.144 1.00 64.38 215 THR A N 1
ATOM 1780 C CA . THR A 1 215 ? 18.199 16.774 -18.250 1.00 64.38 215 THR A CA 1
ATOM 1781 C C . THR A 1 215 ? 18.613 17.338 -16.878 1.00 64.38 215 THR A C 1
ATOM 1783 O O . THR A 1 215 ? 18.959 18.513 -16.775 1.00 64.38 215 THR A O 1
ATOM 1786 N N . GLN A 1 216 ? 18.570 16.523 -15.820 1.00 47.25 216 GLN A N 1
ATOM 1787 C CA . GLN A 1 216 ? 18.811 16.914 -14.429 1.00 47.25 216 GLN A CA 1
ATOM 1788 C C . GLN A 1 216 ? 19.943 16.084 -13.820 1.00 47.25 216 GLN A C 1
ATOM 1790 O O . GLN A 1 216 ? 20.738 16.673 -13.055 1.00 47.25 216 GLN A O 1
#

InterPro domains:
  IPR000488 Death domain [PF00531] (136-209)
  IPR000488 Death domain [PS50017] (127-210)
  IPR000488 Death domain [SM00005] (117-210)
  IPR001875 Death effector domain [PF01335] (12-92)
  IPR001875 Death effector domain [PS50168] (11-89)
  IPR001875 Death effector domain [SM00031] (10-89)
  IPR011029 Death-like domain superfamily [G3DSA:1.10.533.10] (10-122)
  IPR011029 Death-like domain superfamily [G3DSA:1.10.533.10] (123-210)
  IPR011029 Death-like domain superfamily [SSF47986] (11-160)
  IPR011029 Death-like domain superfamily [SSF47986] (119-211)
  IPR016729 FAS-associated death domain protein [PTHR15077] (11-212)

Organism: Branchiostoma floridae (NCBI:txid7739)

pLDDT: mean 73.85, std 13.99, range [32.59, 87.56]